Protein AF-A0A7S2LHU5-F1 (afdb_monomer_lite)

Sequence (197 aa):
AVLGNHDYGDDDPYAFCPFAQVAALSSIGGQNYGSAQFNMDKSPRRPANTRNFWLPDYNYHYEVPEASLEVIGIDTNFQALGGLGGDYGGHVQAFSRCGGAGEVEDFLSLVARAGMDLVLARARAGTASTVVIIQHYPGACPRAEFLGALPPARQGKVHVVCAYGHDHAQSCAGRDARGQCSDILSGGGGGCCAPSI

pLDDT: mean 86.96, std 13.11, range [32.28, 98.75]

Radius of gyration: 17.08 Å; chains: 1; bounding box: 52×30×47 Å

Foldseek 3Di:
DADDQQFALVPQLLQLAQVPVVQFQDADPNDGGRDLLADCVRNVPRDPVSNPDHYPDNWDKDDDVVQLEIETEAEPNLVCLCNGGNDNCRSVSSQVSRVHSVSSNVSSVVRRVVSLVVLLVCLDPPRRQEYEYEYEDPPPDCPVNSLVSHDPVCRPRHQYAYEYEPDLDWDLPDADPVRHRRYTYDHVPCSHDHPPD

Organism: NCBI:txid1333877

Secondary structure (DSSP, 8-state):
----TTTTTTT-GGGG-TTSGGG-SEEETTEEE--TTS-TTT-TT--GGGTTS---SSSEEEEEGGGTEEEEE---GGGGGGGTTSSSSHHHHHHHHTT-HHHHHHHHHHHHHHHHHHHHHHHHH---SEEEEE-SSTT---HHHHHHTS-GGGTTT-EEEEEE-SSS-EEEEEE-TTS-EEEEEE-TTS-SS----

Structure (mmCIF, N/CA/C/O backbone):
data_AF-A0A7S2LHU5-F1
#
_entry.id   AF-A0A7S2LHU5-F1
#
loop_
_atom_site.group_PDB
_atom_site.id
_atom_site.type_symbol
_atom_site.label_atom_id
_atom_site.label_alt_id
_atom_site.label_comp_id
_atom_site.label_asym_id
_atom_site.label_entity_id
_atom_site.label_seq_id
_atom_site.pdbx_PDB_ins_code
_atom_site.Cartn_x
_atom_site.Cartn_y
_atom_site.Cartn_z
_atom_site.occupancy
_atom_site.B_iso_or_equiv
_atom_site.auth_seq_id
_atom_site.auth_comp_id
_atom_site.auth_asym_id
_atom_site.auth_atom_id
_atom_site.pdbx_PDB_model_num
ATOM 1 N N . ALA A 1 1 ? 6.009 -5.799 5.468 1.00 62.81 1 ALA A N 1
ATOM 2 C CA . ALA A 1 1 ? 6.588 -4.651 4.742 1.00 62.81 1 ALA A CA 1
ATOM 3 C C . ALA A 1 1 ? 5.716 -4.430 3.526 1.00 62.81 1 ALA A C 1
ATOM 5 O O . ALA A 1 1 ? 5.104 -5.395 3.095 1.00 62.81 1 ALA A O 1
ATOM 6 N N . VAL A 1 2 ? 5.642 -3.220 2.987 1.00 76.19 2 VAL A N 1
ATOM 7 C CA . VAL A 1 2 ? 5.000 -3.001 1.682 1.00 76.19 2 VAL A CA 1
ATOM 8 C C . VAL A 1 2 ? 6.057 -2.796 0.615 1.00 76.19 2 VAL A C 1
ATOM 10 O O . VAL A 1 2 ? 7.211 -2.512 0.946 1.00 76.19 2 VAL A O 1
ATOM 13 N N . LEU A 1 3 ? 5.669 -2.971 -0.644 1.00 70.12 3 LEU A N 1
ATOM 14 C CA . LEU A 1 3 ? 6.560 -2.731 -1.765 1.00 70.12 3 LEU A CA 1
ATOM 15 C C . LEU A 1 3 ? 6.952 -1.245 -1.788 1.00 70.12 3 LEU A C 1
ATOM 17 O O . LEU A 1 3 ? 6.103 -0.379 -1.980 1.00 70.12 3 LEU A O 1
ATOM 21 N N . GLY A 1 4 ? 8.236 -0.962 -1.571 1.00 62.34 4 GLY A N 1
ATOM 22 C CA . GLY A 1 4 ? 8.842 0.335 -1.855 1.00 62.34 4 GLY A CA 1
ATOM 23 C C . GLY A 1 4 ? 9.461 0.294 -3.245 1.00 62.34 4 GLY A C 1
ATOM 24 O O . GLY A 1 4 ? 10.323 -0.540 -3.521 1.00 62.34 4 GLY A O 1
ATOM 25 N N . ASN A 1 5 ? 9.008 1.164 -4.138 1.00 60.47 5 ASN A N 1
ATOM 26 C CA . ASN A 1 5 ? 9.517 1.289 -5.507 1.00 60.47 5 ASN A CA 1
ATOM 27 C C . ASN A 1 5 ? 10.971 1.793 -5.613 1.00 60.47 5 ASN A C 1
ATOM 29 O O . ASN A 1 5 ? 11.543 1.727 -6.701 1.00 60.47 5 ASN A O 1
ATOM 33 N N . HIS A 1 6 ? 11.559 2.283 -4.520 1.00 55.03 6 HIS A N 1
ATOM 34 C CA . HIS A 1 6 ? 12.880 2.912 -4.476 1.00 55.03 6 HIS A CA 1
ATOM 35 C C . HIS A 1 6 ? 14.061 1.943 -4.322 1.00 55.03 6 HIS A C 1
ATOM 37 O O . HIS A 1 6 ? 15.170 2.421 -4.169 1.00 55.03 6 HIS A O 1
ATOM 43 N N . ASP A 1 7 ? 13.888 0.619 -4.344 1.00 58.34 7 ASP A N 1
ATOM 44 C CA . ASP A 1 7 ? 15.025 -0.269 -4.020 1.00 58.34 7 ASP A CA 1
ATOM 45 C C . ASP A 1 7 ? 15.374 -1.299 -5.104 1.00 58.34 7 ASP A C 1
ATOM 47 O O . ASP A 1 7 ? 16.409 -1.949 -4.992 1.00 58.34 7 ASP A O 1
ATOM 51 N N . TYR A 1 8 ? 14.548 -1.472 -6.150 1.00 60.03 8 TYR A N 1
ATOM 52 C CA . TYR A 1 8 ? 14.755 -2.568 -7.117 1.00 60.03 8 TYR A CA 1
ATOM 53 C C . TYR A 1 8 ? 14.499 -2.252 -8.587 1.00 60.03 8 TYR A C 1
ATOM 55 O O . TYR A 1 8 ? 14.762 -3.108 -9.405 1.00 60.03 8 TYR A O 1
ATOM 63 N N . GLY A 1 9 ? 13.984 -1.093 -8.982 1.00 56.88 9 GLY A N 1
ATOM 64 C CA . GLY A 1 9 ? 13.493 -0.905 -10.363 1.00 56.88 9 GLY A CA 1
ATOM 65 C C . GLY A 1 9 ? 14.558 -0.915 -11.469 1.00 56.88 9 GLY A C 1
ATOM 66 O O . GLY A 1 9 ? 14.199 -1.204 -12.605 1.00 56.88 9 GLY A O 1
ATOM 67 N N . ASP A 1 10 ? 15.838 -0.686 -11.169 1.00 65.50 10 ASP A N 1
ATOM 68 C CA . ASP A 1 10 ? 16.919 -0.945 -12.135 1.00 65.50 10 ASP A CA 1
ATOM 69 C C . ASP A 1 10 ? 17.185 -2.456 -12.328 1.00 65.50 10 ASP A C 1
ATOM 71 O O . ASP A 1 10 ? 17.413 -2.920 -13.448 1.00 65.50 10 ASP A O 1
ATOM 75 N N . ASP A 1 11 ? 17.061 -3.237 -11.252 1.00 74.12 11 ASP A N 1
ATOM 76 C CA . ASP A 1 11 ? 17.249 -4.697 -11.229 1.00 74.12 11 ASP A CA 1
ATOM 77 C C . ASP A 1 11 ? 15.949 -5.492 -11.503 1.00 74.12 11 ASP A C 1
ATOM 79 O O . ASP A 1 11 ? 15.980 -6.689 -11.796 1.00 74.12 11 ASP A O 1
ATOM 83 N N . ASP A 1 12 ? 14.799 -4.825 -11.415 1.00 80.31 12 AS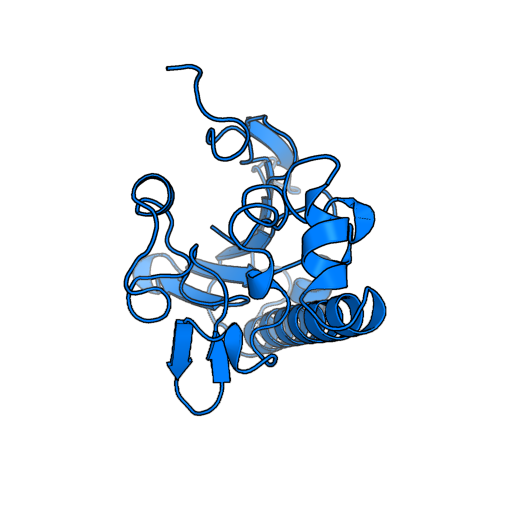P A N 1
ATOM 84 C CA . ASP A 1 12 ? 13.433 -5.350 -11.487 1.00 80.31 12 ASP A CA 1
ATOM 85 C C . ASP A 1 12 ? 12.471 -4.324 -12.137 1.00 80.31 12 ASP A C 1
ATOM 87 O O . ASP A 1 12 ? 11.451 -3.937 -11.555 1.00 80.31 12 ASP A O 1
ATOM 91 N N . PRO A 1 13 ? 12.761 -3.847 -13.365 1.00 79.12 13 PRO A N 1
ATOM 92 C CA . PRO A 1 13 ? 11.954 -2.818 -14.039 1.00 79.12 13 PRO A CA 1
ATOM 93 C C . PRO A 1 13 ? 10.518 -3.274 -14.325 1.00 79.12 13 PRO A C 1
ATOM 95 O O . PRO A 1 13 ? 9.623 -2.466 -14.555 1.00 79.12 13 PRO A O 1
ATOM 98 N N . TYR A 1 14 ? 10.304 -4.585 -14.300 1.00 84.56 14 TYR A N 1
ATOM 99 C CA . TYR A 1 14 ? 9.050 -5.267 -14.567 1.00 84.56 14 TYR A CA 1
ATOM 100 C C . TYR A 1 14 ? 8.107 -5.334 -13.359 1.00 84.56 14 TYR A C 1
ATOM 102 O O . TYR A 1 14 ? 6.921 -5.634 -13.533 1.00 84.56 14 TYR A O 1
ATOM 110 N N . ALA A 1 15 ? 8.579 -4.971 -12.159 1.00 84.56 15 ALA A N 1
ATOM 111 C CA . ALA A 1 15 ? 7.754 -4.856 -10.956 1.00 84.56 15 ALA A CA 1
ATOM 112 C C . ALA A 1 15 ? 6.509 -3.970 -11.157 1.00 84.56 15 ALA A C 1
ATOM 114 O O . ALA A 1 15 ? 5.475 -4.198 -10.519 1.00 84.56 15 ALA A O 1
ATOM 115 N N . PHE A 1 16 ? 6.605 -2.997 -12.069 1.00 84.31 16 PHE A N 1
ATOM 116 C CA . PHE A 1 16 ? 5.581 -1.994 -12.359 1.00 84.31 16 PHE A CA 1
ATOM 117 C C . PHE A 1 16 ? 4.738 -2.292 -13.605 1.00 84.31 16 PHE A C 1
ATOM 119 O O . PHE A 1 16 ? 3.886 -1.489 -13.974 1.00 84.31 16 PHE A O 1
ATOM 126 N N . CYS A 1 17 ? 4.967 -3.420 -14.277 1.00 85.94 17 CYS A N 1
ATOM 127 C CA . CYS A 1 17 ? 4.188 -3.801 -15.451 1.00 85.94 17 CYS A CA 1
ATOM 128 C C . CYS A 1 17 ? 4.057 -5.319 -15.615 1.00 85.94 17 CYS A C 1
ATOM 130 O O . CYS A 1 17 ? 4.415 -5.875 -16.656 1.00 85.94 17 CYS A O 1
ATOM 132 N N . PRO A 1 18 ? 3.467 -6.021 -14.631 1.00 87.00 18 PRO A N 1
ATOM 133 C CA . PRO A 1 18 ? 3.255 -7.467 -14.724 1.00 87.00 18 PRO A CA 1
ATOM 134 C C . PRO A 1 18 ? 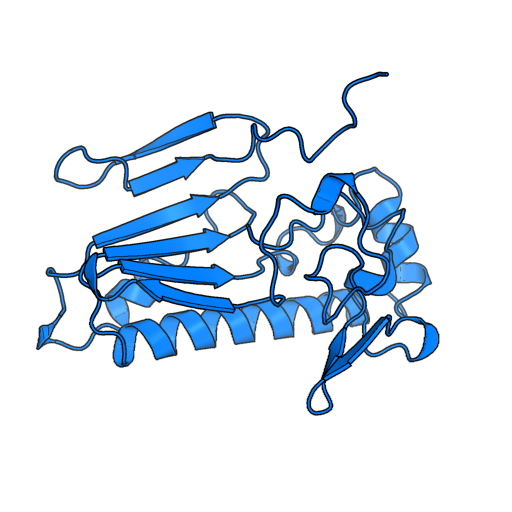2.377 -7.893 -15.919 1.00 87.00 18 PRO A C 1
ATOM 136 O O . PRO A 1 18 ? 2.329 -9.069 -16.282 1.00 87.00 18 PRO A O 1
ATOM 139 N N . PHE A 1 19 ? 1.657 -6.951 -16.534 1.00 82.94 19 PHE A N 1
ATOM 140 C CA . PHE A 1 19 ? 0.856 -7.171 -17.737 1.00 82.94 19 PHE A CA 1
ATOM 141 C C . PHE A 1 19 ? 1.700 -7.344 -19.010 1.00 82.94 19 PHE A C 1
ATOM 143 O O . PHE A 1 19 ? 1.245 -8.002 -19.947 1.00 82.94 19 PHE A O 1
ATOM 150 N N . ALA A 1 20 ? 2.923 -6.806 -19.063 1.00 79.88 20 ALA A N 1
ATOM 151 C CA . ALA A 1 20 ? 3.828 -7.060 -20.174 1.00 79.88 20 ALA A CA 1
ATOM 152 C C . ALA A 1 20 ? 4.243 -8.538 -20.102 1.00 79.88 20 ALA A C 1
ATOM 154 O O . ALA A 1 20 ? 4.979 -8.925 -19.215 1.00 79.88 20 ALA A O 1
ATOM 155 N N . GLN A 1 21 ? 3.752 -9.418 -20.978 1.00 60.03 21 GLN A N 1
ATOM 156 C CA . GLN A 1 21 ? 3.886 -10.882 -20.800 1.00 60.03 21 GLN A CA 1
ATOM 157 C C . GLN A 1 21 ? 5.324 -11.400 -20.592 1.00 60.03 21 GLN A C 1
ATOM 159 O O . GLN A 1 21 ? 5.513 -12.432 -19.955 1.00 60.03 21 GLN A O 1
ATOM 164 N N . VAL A 1 22 ? 6.338 -10.685 -21.086 1.00 67.38 22 VAL A N 1
ATOM 165 C CA . VAL A 1 22 ? 7.767 -10.990 -20.862 1.00 67.38 22 VAL A CA 1
ATOM 166 C C . VAL A 1 22 ? 8.241 -10.743 -19.418 1.00 67.38 22 VAL A C 1
ATOM 168 O O . VAL A 1 22 ? 9.344 -11.144 -19.060 1.00 67.38 22 VAL A O 1
ATOM 171 N N . ALA A 1 23 ? 7.412 -10.083 -18.613 1.00 66.81 23 ALA A N 1
ATOM 172 C CA . ALA A 1 23 ? 7.680 -9.543 -17.284 1.00 66.81 23 ALA A CA 1
ATOM 173 C C . ALA A 1 23 ? 7.098 -10.399 -16.147 1.00 66.81 23 ALA A C 1
ATOM 175 O O . ALA A 1 23 ? 7.479 -10.230 -14.992 1.00 66.81 23 ALA A O 1
ATOM 176 N N . ALA A 1 24 ? 6.149 -11.294 -16.446 1.00 78.75 24 ALA A N 1
ATOM 177 C CA . ALA A 1 24 ? 5.448 -12.056 -15.419 1.00 78.75 24 ALA A CA 1
ATOM 178 C C . ALA A 1 24 ? 6.344 -13.171 -14.852 1.00 78.75 24 ALA A C 1
ATOM 180 O O . ALA A 1 24 ? 6.661 -14.147 -15.532 1.00 78.75 24 ALA A O 1
ATOM 181 N N . LEU A 1 25 ? 6.717 -13.046 -13.578 1.00 86.06 25 LEU A N 1
ATOM 182 C CA . LEU A 1 25 ? 7.412 -14.082 -12.811 1.00 86.06 25 LEU A CA 1
ATOM 183 C C . LEU A 1 25 ? 6.468 -15.219 -12.407 1.00 86.06 25 LEU A C 1
ATOM 185 O O . LEU A 1 25 ? 6.893 -16.363 -12.244 1.00 86.06 25 LEU A O 1
ATOM 189 N N . SER A 1 26 ? 5.185 -14.901 -12.240 1.00 89.62 26 SER A N 1
ATOM 190 C CA . SER A 1 26 ? 4.122 -15.857 -11.944 1.00 89.62 26 SER A CA 1
ATOM 191 C C . SER A 1 26 ? 2.754 -15.306 -12.348 1.00 89.62 26 SER A C 1
ATOM 193 O O . SER A 1 26 ? 2.585 -14.107 -12.586 1.00 89.62 26 SER A O 1
ATOM 195 N N . SER A 1 27 ? 1.765 -16.200 -12.408 1.00 90.44 27 SER A N 1
ATOM 196 C CA . SER A 1 27 ? 0.356 -15.849 -12.555 1.00 90.44 27 SER A CA 1
ATOM 197 C C . SER A 1 27 ? -0.467 -16.674 -11.570 1.00 90.44 27 SER A C 1
ATOM 199 O O . SER A 1 27 ? -0.388 -17.904 -11.575 1.00 90.44 27 SER A O 1
ATOM 201 N N . ILE A 1 28 ? -1.226 -16.012 -10.697 1.00 88.62 28 ILE A N 1
ATOM 202 C CA . ILE A 1 28 ? -2.054 -16.654 -9.668 1.00 88.62 28 ILE A CA 1
ATOM 203 C C . ILE A 1 28 ? -3.471 -16.114 -9.810 1.00 88.62 28 ILE A C 1
ATOM 205 O O . ILE A 1 28 ? -3.685 -14.907 -9.797 1.00 88.62 28 ILE A O 1
ATOM 209 N N . GLY A 1 29 ? -4.451 -17.004 -9.985 1.00 86.94 29 GLY A N 1
ATOM 210 C CA . GLY A 1 29 ? -5.855 -16.596 -10.125 1.00 86.94 29 GLY A CA 1
ATOM 211 C C . GLY A 1 29 ? -6.129 -15.671 -11.321 1.00 86.94 29 GLY A C 1
ATOM 212 O O . GLY A 1 29 ? -7.092 -14.916 -11.287 1.00 86.94 29 GLY A O 1
ATOM 213 N N . GLY A 1 30 ? -5.284 -15.704 -12.359 1.00 86.50 30 GLY A N 1
ATOM 214 C CA . GLY A 1 30 ? -5.382 -14.824 -13.531 1.00 86.50 30 GLY A CA 1
ATOM 215 C C . GLY A 1 30 ? -4.706 -13.457 -13.371 1.00 86.50 30 GLY A C 1
ATOM 216 O O . GLY A 1 30 ? -4.666 -12.698 -14.336 1.00 86.50 30 GLY A O 1
ATOM 217 N N . GLN A 1 31 ? -4.146 -13.147 -12.198 1.00 87.56 31 GLN A N 1
ATOM 218 C CA . GLN A 1 31 ? -3.323 -11.960 -11.976 1.00 87.56 31 GLN A CA 1
ATOM 219 C C . GLN A 1 31 ? -1.850 -12.296 -12.198 1.00 87.56 31 GLN A C 1
ATOM 221 O O . GLN A 1 31 ? -1.322 -13.233 -11.598 1.00 87.56 31 GLN A O 1
ATOM 226 N N . ASN A 1 32 ? -1.177 -11.507 -13.032 1.00 90.75 32 ASN A N 1
ATOM 227 C CA . ASN A 1 32 ? 0.265 -11.609 -13.217 1.00 90.75 32 ASN A CA 1
ATOM 228 C C . ASN A 1 32 ? 1.011 -10.832 -12.130 1.00 90.75 32 ASN A C 1
ATOM 230 O O . ASN A 1 32 ? 0.564 -9.771 -11.691 1.00 90.75 32 ASN A O 1
ATOM 234 N N . TYR A 1 33 ? 2.189 -11.330 -11.763 1.00 89.12 33 TYR A N 1
ATOM 235 C CA . TYR A 1 33 ? 3.104 -10.675 -10.834 1.00 89.12 33 TYR A CA 1
ATOM 236 C C . TYR A 1 33 ? 4.481 -10.548 -11.467 1.00 89.12 33 TYR A C 1
ATOM 238 O O . TYR A 1 33 ? 4.999 -11.513 -12.025 1.00 89.12 33 TYR A O 1
ATOM 246 N N . GLY A 1 34 ? 5.060 -9.353 -11.373 1.00 87.75 34 GLY A N 1
ATOM 247 C CA . GLY A 1 34 ? 6.325 -9.013 -12.024 1.00 87.75 34 GLY A CA 1
ATOM 248 C C . GLY A 1 34 ? 7.460 -8.710 -11.057 1.00 87.75 34 GLY A C 1
ATOM 249 O O . GLY A 1 34 ? 8.596 -8.675 -11.498 1.00 87.75 34 GLY A O 1
ATOM 250 N N . SER A 1 35 ? 7.183 -8.518 -9.759 1.00 87.62 35 SER A N 1
ATOM 251 C CA . SER A 1 35 ? 8.231 -8.123 -8.814 1.00 87.62 35 SER A CA 1
ATOM 252 C C . SER A 1 35 ? 8.949 -9.305 -8.174 1.00 87.62 35 SER A C 1
ATOM 254 O O . SER A 1 35 ? 8.336 -10.190 -7.565 1.00 87.62 35 SER A O 1
ATOM 256 N N . ALA A 1 36 ? 10.276 -9.249 -8.214 1.00 85.31 36 ALA A N 1
ATOM 257 C CA . ALA A 1 36 ? 11.177 -10.182 -7.567 1.00 85.31 36 ALA A CA 1
ATOM 258 C C . ALA A 1 36 ? 11.109 -10.121 -6.028 1.00 85.31 36 ALA A C 1
ATOM 260 O O . ALA A 1 36 ? 11.488 -11.092 -5.369 1.00 85.31 36 ALA A O 1
ATOM 261 N N . GLN A 1 37 ? 10.609 -9.021 -5.451 1.00 83.44 37 GLN A N 1
ATOM 262 C CA . GLN A 1 37 ? 10.539 -8.811 -4.001 1.00 83.44 37 GLN A CA 1
ATOM 263 C C . GLN A 1 37 ? 9.392 -9.561 -3.316 1.00 83.44 37 GLN A C 1
ATOM 265 O O . GLN A 1 37 ? 9.415 -9.695 -2.087 1.00 83.44 37 GLN A O 1
ATOM 270 N N . PHE A 1 38 ? 8.396 -10.037 -4.070 1.00 88.44 38 PHE A N 1
ATOM 271 C CA . PHE A 1 38 ? 7.272 -10.776 -3.501 1.00 88.44 38 PHE A CA 1
ATOM 272 C C . PHE A 1 38 ? 7.701 -12.095 -2.859 1.00 88.44 38 PHE A C 1
ATOM 274 O O . PHE A 1 38 ? 8.791 -12.617 -3.093 1.00 88.44 38 PHE A O 1
ATOM 281 N N . ASN A 1 39 ? 6.815 -12.648 -2.034 1.00 90.69 39 ASN A N 1
ATOM 282 C CA . ASN A 1 39 ? 6.973 -13.974 -1.455 1.00 90.69 39 ASN A CA 1
ATOM 283 C C . ASN A 1 39 ? 7.198 -15.055 -2.535 1.00 90.69 39 ASN A C 1
ATOM 285 O O . ASN A 1 39 ? 6.875 -14.885 -3.712 1.00 90.69 39 ASN A O 1
ATOM 289 N N . MET A 1 40 ? 7.769 -16.190 -2.116 1.00 90.44 40 MET A N 1
ATOM 290 C CA . MET A 1 40 ? 8.247 -17.249 -3.018 1.00 90.44 40 MET A CA 1
ATOM 291 C C . MET A 1 40 ? 7.176 -17.853 -3.934 1.00 90.44 40 MET A C 1
ATOM 293 O O . MET A 1 40 ? 7.518 -18.364 -4.996 1.00 90.44 40 MET A O 1
ATOM 297 N N . ASP A 1 41 ? 5.902 -17.805 -3.544 1.00 89.94 41 ASP A N 1
ATOM 298 C CA . ASP A 1 41 ? 4.783 -18.243 -4.382 1.00 89.94 41 ASP A CA 1
ATOM 299 C C . ASP A 1 41 ? 4.648 -17.399 -5.659 1.00 89.94 41 ASP A C 1
ATOM 301 O O . ASP A 1 41 ? 4.231 -17.921 -6.691 1.00 89.94 41 ASP A O 1
ATOM 305 N N . LYS A 1 42 ? 5.049 -16.122 -5.604 1.00 90.75 42 LYS A N 1
ATOM 306 C CA . LYS A 1 42 ? 4.984 -15.170 -6.724 1.00 90.75 42 LYS A CA 1
ATOM 307 C C . LYS A 1 42 ? 6.338 -14.868 -7.358 1.00 90.75 42 LYS A C 1
ATOM 309 O O . LYS A 1 42 ? 6.401 -14.567 -8.549 1.00 90.75 42 LYS A O 1
ATOM 314 N N . SER A 1 43 ? 7.407 -14.974 -6.570 1.00 88.50 43 SER A N 1
ATOM 315 C CA . SER A 1 43 ? 8.797 -14.799 -6.991 1.00 88.50 43 SER A CA 1
ATOM 316 C C . SER A 1 43 ? 9.624 -16.032 -6.600 1.00 88.50 43 SER A C 1
ATOM 318 O O . SER A 1 43 ? 10.301 -16.045 -5.568 1.00 88.50 43 SER A O 1
ATOM 320 N N . PRO A 1 44 ? 9.612 -17.106 -7.410 1.00 85.56 44 PRO A N 1
ATOM 321 C CA . PRO A 1 44 ? 10.342 -18.336 -7.085 1.00 85.56 44 PRO A CA 1
ATOM 322 C C . PRO A 1 44 ? 11.862 -18.146 -6.967 1.00 85.56 44 PRO A C 1
ATOM 324 O O . PRO A 1 44 ? 12.545 -18.957 -6.346 1.00 85.56 44 PRO A O 1
ATOM 327 N N . ARG A 1 45 ? 12.399 -17.075 -7.569 1.00 85.12 45 ARG A N 1
ATOM 328 C CA . ARG A 1 45 ? 13.821 -16.691 -7.531 1.00 85.12 45 ARG A CA 1
ATOM 329 C C . ARG A 1 45 ? 14.063 -15.439 -6.682 1.00 85.12 45 ARG A C 1
ATOM 331 O O . ARG A 1 45 ? 14.977 -14.672 -6.971 1.00 85.12 45 ARG A O 1
ATOM 338 N N . ARG A 1 46 ? 13.237 -15.234 -5.652 1.00 84.19 46 ARG A N 1
ATOM 339 C CA . ARG A 1 46 ? 13.322 -14.104 -4.724 1.00 84.19 46 ARG A CA 1
ATOM 340 C C . ARG A 1 46 ? 14.767 -13.857 -4.237 1.00 84.19 46 ARG A C 1
ATOM 342 O O . ARG A 1 46 ? 15.373 -14.785 -3.690 1.00 84.19 46 ARG A O 1
ATOM 349 N N . PRO A 1 47 ? 15.316 -12.632 -4.374 1.00 80.44 47 PRO A N 1
ATOM 350 C CA . PRO A 1 47 ? 16.664 -12.299 -3.915 1.00 80.44 47 PRO A CA 1
ATOM 351 C C . PRO A 1 47 ? 16.870 -12.553 -2.417 1.00 80.44 47 PRO A C 1
ATOM 353 O O . PRO A 1 47 ? 15.990 -12.277 -1.597 1.00 80.44 47 PRO A O 1
ATOM 356 N N . ALA A 1 48 ? 18.053 -13.042 -2.032 1.00 81.88 48 ALA A N 1
ATOM 357 C CA . ALA A 1 48 ? 18.339 -13.459 -0.656 1.00 81.88 48 ALA A CA 1
ATOM 358 C C . ALA A 1 48 ? 18.213 -12.324 0.377 1.00 81.88 48 ALA A C 1
ATOM 360 O O . ALA A 1 48 ? 17.804 -12.574 1.509 1.00 81.88 48 ALA A O 1
ATOM 361 N N . ASN A 1 49 ? 18.523 -11.084 -0.002 1.00 75.44 49 ASN A N 1
ATOM 362 C CA . ASN A 1 49 ? 18.363 -9.900 0.845 1.00 75.44 49 ASN A CA 1
ATOM 363 C C . ASN A 1 49 ? 16.887 -9.534 1.094 1.00 75.44 49 ASN A C 1
ATOM 365 O O . ASN A 1 49 ? 16.587 -8.902 2.102 1.00 75.44 49 ASN A O 1
ATOM 369 N N . THR A 1 50 ? 15.951 -9.999 0.257 1.00 76.38 50 THR A N 1
ATOM 370 C CA . THR A 1 50 ? 14.511 -9.754 0.463 1.00 76.38 50 THR A CA 1
ATOM 371 C C . THR A 1 50 ? 13.823 -10.830 1.310 1.00 76.38 50 THR A C 1
ATOM 373 O O . THR A 1 50 ? 12.691 -10.641 1.751 1.00 76.38 50 THR A O 1
ATOM 376 N N . ARG A 1 51 ? 14.496 -11.952 1.610 1.00 76.75 51 ARG A N 1
ATOM 377 C CA . ARG A 1 51 ? 13.891 -13.129 2.274 1.00 76.75 51 ARG A CA 1
ATOM 378 C C . ARG A 1 51 ? 13.285 -12.854 3.655 1.00 76.75 51 ARG A C 1
ATOM 380 O O . ARG A 1 51 ? 12.419 -13.601 4.093 1.00 76.75 51 ARG A O 1
ATOM 387 N N . ASN A 1 52 ? 13.758 -11.812 4.339 1.00 80.31 52 ASN A N 1
ATOM 388 C CA . ASN A 1 52 ? 13.305 -11.445 5.683 1.00 80.31 52 ASN A CA 1
ATOM 389 C C . ASN A 1 52 ? 12.028 -10.592 5.668 1.00 80.31 52 ASN A C 1
ATOM 391 O O . ASN A 1 52 ? 11.434 -10.359 6.719 1.00 80.31 52 ASN A O 1
ATOM 395 N N . PHE A 1 53 ? 11.600 -10.113 4.499 1.00 82.25 53 PHE A N 1
ATOM 396 C CA . PHE A 1 53 ? 10.387 -9.320 4.374 1.00 82.25 53 PHE A CA 1
ATOM 397 C C . PHE A 1 53 ? 9.213 -10.217 4.005 1.00 82.25 53 PHE A C 1
ATOM 399 O O . PHE A 1 53 ? 9.284 -11.023 3.079 1.00 82.25 53 PHE A O 1
ATOM 406 N N . TRP A 1 54 ? 8.092 -10.047 4.691 1.00 87.31 54 TRP A N 1
ATOM 407 C CA . TRP A 1 54 ? 6.835 -10.648 4.270 1.00 87.31 54 TRP A CA 1
ATOM 408 C C . TRP A 1 54 ? 6.104 -9.675 3.337 1.00 87.31 54 TRP A C 1
ATOM 410 O O . TRP A 1 54 ? 5.695 -8.599 3.784 1.00 87.31 54 TRP A O 1
ATOM 420 N N . LEU A 1 55 ? 6.027 -10.042 2.051 1.00 88.62 55 LEU A N 1
ATOM 421 C CA . LEU A 1 55 ? 5.475 -9.263 0.933 1.00 88.62 55 LEU A CA 1
ATOM 422 C C . LEU A 1 55 ? 4.582 -10.181 0.075 1.00 88.62 55 LEU A C 1
ATOM 424 O O . LEU A 1 55 ? 5.017 -10.682 -0.964 1.00 88.62 55 LEU A O 1
ATOM 428 N N . PRO A 1 56 ? 3.364 -10.503 0.541 1.00 91.94 56 PRO A N 1
ATOM 429 C CA . PRO A 1 56 ? 2.508 -11.483 -0.124 1.00 91.94 56 PRO A CA 1
ATOM 430 C C . PRO A 1 56 ? 1.817 -10.952 -1.385 1.00 91.94 56 PRO A C 1
ATOM 432 O O . PRO A 1 56 ? 1.422 -11.769 -2.211 1.00 91.94 56 PRO A O 1
ATOM 435 N N . ASP A 1 57 ? 1.649 -9.637 -1.528 1.00 92.56 57 ASP A N 1
ATOM 436 C CA . ASP A 1 57 ? 1.005 -8.976 -2.671 1.00 92.56 57 ASP A CA 1
ATOM 437 C C . ASP A 1 57 ? 1.345 -7.467 -2.662 1.00 92.56 57 ASP A C 1
ATOM 439 O O . ASP A 1 57 ? 1.990 -6.998 -1.719 1.00 92.56 57 ASP A O 1
ATOM 443 N N . TYR A 1 58 ? 0.911 -6.709 -3.676 1.00 90.94 58 TYR A N 1
ATOM 444 C CA . TYR A 1 58 ? 1.020 -5.244 -3.727 1.00 90.94 58 TYR A CA 1
ATOM 445 C C . TYR A 1 58 ? 0.256 -4.594 -2.566 1.00 90.94 58 TYR A C 1
ATOM 447 O O . TYR A 1 58 ? 0.800 -3.782 -1.822 1.00 90.94 58 TYR A O 1
ATOM 455 N N . ASN A 1 59 ? -0.995 -5.018 -2.370 1.00 94.56 59 ASN A N 1
ATOM 456 C CA . ASN A 1 59 ? -1.821 -4.652 -1.225 1.00 94.56 59 ASN A CA 1
ATOM 457 C C . ASN A 1 59 ? -2.253 -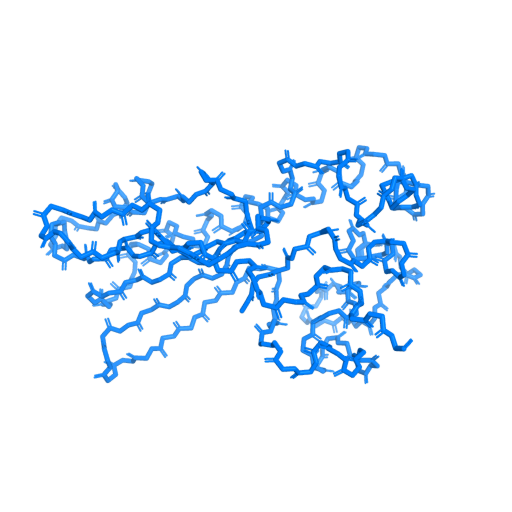5.927 -0.514 1.00 94.56 59 ASN A C 1
ATOM 459 O O . ASN A 1 59 ? -2.695 -6.876 -1.158 1.00 94.56 59 ASN A O 1
ATOM 463 N N . TYR A 1 60 ? -2.160 -5.966 0.808 1.00 95.69 60 TYR A N 1
ATOM 464 C CA . TYR A 1 60 ? -2.464 -7.178 1.555 1.00 95.69 60 TYR A CA 1
ATOM 465 C C . TYR A 1 60 ? -3.063 -6.874 2.920 1.00 95.69 60 TYR A C 1
ATOM 467 O O . TYR A 1 60 ? -2.943 -5.779 3.465 1.00 95.69 60 TYR A O 1
ATOM 475 N N . HIS A 1 61 ? -3.706 -7.885 3.485 1.00 97.06 61 HIS A N 1
ATOM 476 C CA . HIS A 1 61 ? -4.361 -7.815 4.777 1.00 97.06 61 HIS A CA 1
ATOM 477 C C . HIS A 1 61 ? -4.065 -9.085 5.578 1.00 97.06 61 HIS A C 1
ATOM 479 O O . HIS A 1 61 ? -4.001 -10.180 5.015 1.00 97.06 61 HIS A O 1
ATOM 485 N N . TYR A 1 62 ? -3.895 -8.932 6.888 1.00 95.56 62 TYR A N 1
ATOM 486 C CA . TYR A 1 62 ? -3.690 -10.027 7.827 1.00 95.56 62 TYR A CA 1
ATOM 487 C C . TYR A 1 62 ? -4.274 -9.687 9.199 1.00 95.56 62 TYR A C 1
ATOM 489 O O . TYR A 1 62 ? -4.143 -8.556 9.663 1.00 95.56 62 TYR A O 1
ATOM 497 N N . GLU A 1 63 ? -4.863 -10.672 9.873 1.00 97.06 63 GLU A N 1
ATOM 498 C CA . GLU A 1 63 ? -5.420 -10.521 11.220 1.00 97.06 63 GLU A CA 1
ATOM 499 C C . GLU A 1 63 ? -4.630 -11.343 12.236 1.00 97.06 63 GLU A C 1
ATOM 501 O O . GLU A 1 63 ? -4.176 -12.450 11.952 1.00 97.06 63 GLU A O 1
ATOM 506 N N . VAL A 1 64 ? -4.542 -10.817 13.456 1.00 97.25 64 VAL A N 1
ATOM 507 C CA . VAL A 1 64 ? -4.142 -11.540 14.666 1.00 97.25 64 VAL A CA 1
ATOM 508 C C . VAL A 1 64 ? -5.287 -11.395 15.673 1.00 97.25 64 VAL A C 1
ATOM 510 O O . VAL A 1 64 ? -5.271 -10.467 16.496 1.00 97.25 64 VAL A O 1
ATOM 513 N N . PRO A 1 65 ? -6.323 -12.252 15.590 1.00 96.19 65 PRO A N 1
ATOM 514 C CA . PRO A 1 65 ? -7.529 -12.125 16.405 1.00 96.19 65 PRO A CA 1
ATOM 515 C C . PRO A 1 65 ? -7.249 -12.123 17.910 1.00 96.19 65 PRO A C 1
ATOM 517 O O . PRO A 1 65 ? -7.856 -11.350 18.649 1.00 96.19 65 PRO A O 1
ATOM 520 N N . GLU A 1 66 ? -6.281 -12.920 18.363 1.00 97.25 66 GLU A N 1
ATOM 521 C CA . GLU A 1 66 ? -5.886 -13.045 19.770 1.00 97.25 66 GLU A CA 1
ATOM 522 C C . GLU A 1 66 ? -5.316 -11.741 20.342 1.00 97.25 66 GLU A C 1
ATOM 524 O O . GLU A 1 66 ? -5.396 -11.500 21.545 1.00 97.25 66 GLU A O 1
ATOM 529 N N . ALA A 1 67 ? -4.764 -10.883 19.480 1.00 97.25 67 ALA A N 1
ATOM 530 C CA . ALA A 1 67 ? -4.269 -9.557 19.835 1.00 97.25 67 ALA A CA 1
ATOM 531 C C . ALA A 1 67 ? -5.260 -8.438 19.472 1.00 97.25 67 ALA A C 1
ATOM 533 O O . ALA A 1 67 ? -4.949 -7.263 19.675 1.00 97.25 67 ALA A O 1
ATOM 534 N N . SER A 1 68 ? -6.437 -8.779 18.926 1.00 97.81 68 SER A N 1
ATOM 535 C CA . SER A 1 68 ? -7.397 -7.817 18.373 1.00 97.81 68 SER A CA 1
ATOM 536 C C . SER A 1 68 ? -6.715 -6.829 17.412 1.00 97.81 68 SER A C 1
ATOM 538 O O . SER A 1 68 ? -6.947 -5.615 17.452 1.00 97.81 68 SER A O 1
ATOM 540 N N . LEU A 1 69 ? -5.816 -7.373 16.586 1.00 98.25 69 LEU A N 1
ATOM 541 C CA . LEU A 1 69 ? -4.928 -6.636 15.701 1.00 98.25 69 LEU A CA 1
ATOM 542 C C . LEU A 1 69 ? -5.212 -7.004 14.248 1.00 98.25 69 LEU A C 1
ATOM 544 O O . LEU A 1 69 ? -5.334 -8.174 13.899 1.00 98.25 69 LEU A O 1
ATOM 548 N N . GLU A 1 70 ? -5.238 -5.991 13.399 1.00 98.12 70 GLU A N 1
ATOM 549 C CA . GLU A 1 70 ? -5.264 -6.135 11.952 1.00 98.12 70 GLU A CA 1
ATOM 550 C C . GLU A 1 70 ? -4.093 -5.364 11.340 1.00 98.12 70 GLU A C 1
ATOM 552 O O . GLU A 1 70 ? -3.743 -4.280 11.806 1.00 98.12 70 GLU A O 1
ATOM 557 N N . VAL A 1 71 ? -3.483 -5.917 10.297 1.00 97.75 71 VAL A N 1
ATOM 558 C CA . VAL A 1 71 ? -2.434 -5.274 9.508 1.00 97.75 71 VAL A CA 1
ATOM 559 C C . VAL A 1 71 ? -2.924 -5.134 8.075 1.00 97.75 71 VAL A C 1
ATOM 561 O O . VAL A 1 71 ? -3.302 -6.123 7.450 1.00 97.75 71 VAL A O 1
ATOM 564 N N . ILE A 1 72 ? -2.875 -3.915 7.548 1.00 98.25 72 ILE A N 1
ATOM 565 C CA . ILE A 1 72 ? -3.215 -3.591 6.163 1.00 98.25 72 ILE A CA 1
ATOM 566 C C . ILE A 1 72 ? -1.966 -2.993 5.520 1.00 98.25 72 ILE A C 1
ATOM 568 O O . ILE A 1 72 ? -1.504 -1.931 5.928 1.00 98.25 72 ILE A O 1
ATOM 572 N N . GLY A 1 73 ? -1.389 -3.688 4.548 1.00 96.38 73 GLY A N 1
ATOM 573 C CA . GLY A 1 73 ? -0.315 -3.164 3.713 1.00 96.38 73 GLY A CA 1
ATOM 574 C C . GLY A 1 73 ? -0.894 -2.581 2.434 1.00 96.38 73 GLY A C 1
ATOM 575 O O . GLY A 1 73 ? -1.641 -3.278 1.748 1.00 96.38 73 GLY A O 1
ATOM 576 N N . ILE A 1 74 ? -0.548 -1.337 2.114 1.00 95.81 74 ILE A N 1
ATOM 577 C CA . ILE A 1 74 ? -0.909 -0.707 0.843 1.00 95.81 74 ILE A CA 1
ATOM 578 C C . ILE A 1 74 ? 0.324 -0.184 0.112 1.00 95.81 74 ILE A C 1
ATOM 580 O O . ILE A 1 74 ? 1.252 0.356 0.720 1.00 95.81 74 ILE A O 1
ATOM 584 N N . ASP A 1 75 ? 0.308 -0.331 -1.202 1.00 91.88 75 ASP A N 1
ATOM 585 C CA . ASP A 1 75 ? 1.300 0.241 -2.096 1.00 91.88 75 ASP A CA 1
ATOM 586 C C . ASP A 1 75 ? 0.882 1.669 -2.478 1.00 91.88 75 ASP A C 1
ATOM 588 O O . ASP A 1 75 ? -0.251 1.934 -2.890 1.00 91.88 75 ASP A O 1
ATOM 592 N N . THR A 1 76 ? 1.810 2.607 -2.291 1.00 89.31 76 THR A N 1
ATOM 593 C CA . THR A 1 76 ? 1.625 4.040 -2.550 1.00 89.31 76 THR A CA 1
ATOM 594 C C . THR A 1 76 ? 2.613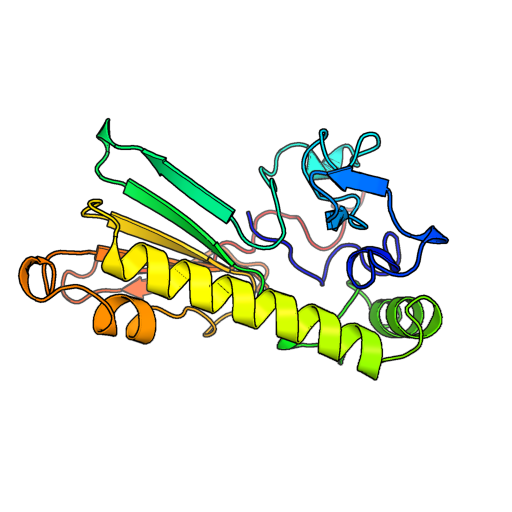 4.571 -3.593 1.00 89.31 76 THR A C 1
ATOM 596 O O . THR A 1 76 ? 2.815 5.777 -3.705 1.00 89.31 76 THR A O 1
ATOM 599 N N . ASN A 1 77 ? 3.195 3.686 -4.410 1.00 86.25 77 ASN A N 1
ATOM 600 C CA . ASN A 1 77 ? 4.267 3.988 -5.366 1.00 86.25 77 ASN A CA 1
ATOM 601 C C . ASN A 1 77 ? 3.872 4.964 -6.482 1.00 86.25 77 ASN A C 1
ATOM 603 O O . ASN A 1 77 ? 4.745 5.597 -7.076 1.00 86.25 77 ASN A O 1
ATOM 607 N N . PHE A 1 78 ? 2.572 5.168 -6.713 1.00 86.81 78 PHE A N 1
ATOM 608 C CA . PHE A 1 78 ? 2.072 6.193 -7.635 1.00 86.81 78 PHE A CA 1
ATOM 609 C C . PHE A 1 78 ? 2.493 7.625 -7.244 1.00 86.81 78 PHE A C 1
ATOM 611 O O . PHE A 1 78 ? 2.506 8.510 -8.093 1.00 86.81 78 PHE A O 1
ATOM 618 N N . GLN A 1 79 ? 2.850 7.871 -5.976 1.00 85.75 79 GLN A N 1
ATOM 619 C CA . GLN A 1 79 ? 3.154 9.215 -5.469 1.00 85.75 79 GLN A CA 1
ATOM 620 C C . GLN A 1 79 ? 4.511 9.768 -5.917 1.00 85.75 79 GLN A C 1
ATOM 622 O O . GLN A 1 79 ? 4.713 10.980 -5.862 1.00 85.75 79 GLN A O 1
ATOM 627 N N . ALA A 1 80 ? 5.439 8.918 -6.368 1.00 86.12 80 ALA A N 1
ATOM 628 C CA . ALA A 1 80 ? 6.766 9.356 -6.796 1.00 86.12 80 ALA A CA 1
ATOM 629 C C . ALA A 1 80 ? 7.252 8.602 -8.044 1.00 86.12 80 ALA A C 1
ATOM 631 O O . ALA A 1 80 ? 8.282 7.930 -8.026 1.00 86.12 80 ALA A O 1
ATOM 632 N N . LEU A 1 81 ? 6.538 8.762 -9.163 1.00 86.62 81 LEU A N 1
ATOM 633 C CA . LEU A 1 81 ? 6.894 8.144 -10.452 1.00 86.62 81 LEU A CA 1
ATOM 634 C C . LEU A 1 81 ? 8.326 8.469 -10.915 1.00 86.62 81 LEU A C 1
ATOM 636 O O . LEU A 1 81 ? 9.009 7.620 -11.479 1.00 86.62 81 LEU A O 1
ATOM 640 N N . GLY A 1 82 ? 8.805 9.690 -10.658 1.00 83.56 82 GLY A N 1
ATOM 641 C CA . GLY A 1 82 ? 10.179 10.089 -10.991 1.00 83.56 82 GLY A CA 1
ATOM 642 C C . GLY A 1 82 ? 11.249 9.488 -10.074 1.00 83.56 82 GLY A C 1
ATOM 643 O O . GLY A 1 82 ? 12.431 9.572 -10.384 1.00 83.56 82 GLY A O 1
ATOM 644 N N . GLY A 1 83 ? 10.845 8.900 -8.946 1.00 79.31 83 GLY A N 1
ATOM 645 C CA . GLY A 1 83 ? 11.726 8.231 -7.992 1.00 79.31 83 GLY A CA 1
ATOM 646 C C . GLY A 1 83 ? 11.721 6.708 -8.111 1.00 79.31 83 GLY A C 1
ATOM 647 O O . GLY A 1 83 ? 12.360 6.043 -7.297 1.00 79.31 83 GLY A O 1
ATOM 648 N N . LEU A 1 84 ? 11.004 6.145 -9.093 1.00 82.94 84 LEU A N 1
ATOM 649 C CA . LEU A 1 84 ? 10.977 4.701 -9.298 1.00 82.94 84 LEU A CA 1
ATOM 650 C C . LEU A 1 84 ? 12.389 4.170 -9.541 1.00 82.94 84 LEU A C 1
ATOM 652 O O . LEU A 1 84 ? 13.185 4.748 -10.273 1.00 82.94 84 LEU A O 1
ATOM 656 N N . GLY A 1 85 ? 12.658 3.018 -8.950 1.00 71.56 85 GLY A N 1
ATOM 657 C CA . GLY A 1 85 ? 13.778 2.158 -9.267 1.00 71.56 85 GLY A CA 1
ATOM 658 C C . GLY A 1 85 ? 15.097 2.401 -8.550 1.00 71.56 85 GLY A C 1
ATOM 659 O O . GLY A 1 85 ? 16.039 1.659 -8.793 1.00 71.56 85 GLY A O 1
ATOM 660 N N . GLY A 1 86 ? 15.116 3.324 -7.594 1.00 68.50 86 GLY A N 1
ATOM 661 C CA . GLY A 1 86 ? 16.128 3.376 -6.537 1.00 68.50 86 GLY A CA 1
ATOM 662 C C . GLY A 1 86 ? 17.430 4.077 -6.833 1.00 68.50 86 GLY A C 1
ATOM 663 O O . GLY A 1 86 ? 18.220 4.328 -5.925 1.00 68.50 86 GLY A O 1
ATOM 664 N N . ASP A 1 87 ? 17.602 4.503 -8.070 1.00 71.44 87 ASP A N 1
ATOM 665 C CA . ASP A 1 87 ? 18.613 5.463 -8.453 1.00 71.44 87 ASP A CA 1
ATOM 666 C C . ASP A 1 87 ? 18.054 6.451 -9.490 1.00 71.44 87 ASP A C 1
ATOM 668 O O . ASP A 1 87 ? 16.844 6.556 -9.713 1.00 71.44 87 ASP A O 1
ATOM 672 N N . TYR A 1 88 ? 18.943 7.227 -10.109 1.00 70.62 88 TYR A N 1
ATOM 673 C CA . TYR A 1 88 ? 18.562 8.224 -11.105 1.00 70.62 88 TYR A CA 1
ATOM 674 C C . TYR A 1 88 ? 18.070 7.608 -12.436 1.00 70.62 88 TYR A C 1
ATOM 676 O O . TYR A 1 88 ? 17.416 8.303 -13.213 1.00 70.62 88 TYR A O 1
ATOM 684 N N . GLY A 1 89 ? 18.367 6.332 -12.715 1.00 80.38 89 GLY A N 1
ATOM 685 C CA . GLY A 1 89 ? 18.037 5.627 -13.960 1.00 80.38 89 GLY A CA 1
ATOM 686 C C . GLY A 1 89 ? 16.826 4.690 -13.870 1.00 80.38 89 GLY A C 1
ATOM 687 O O . GLY A 1 89 ? 16.171 4.459 -14.892 1.00 80.38 89 GLY A O 1
ATOM 688 N N . GLY A 1 90 ? 16.475 4.241 -12.664 1.00 80.81 90 GLY A N 1
ATOM 689 C CA . GLY A 1 90 ? 15.398 3.287 -12.379 1.00 80.81 90 GLY A CA 1
ATOM 690 C C . GLY A 1 90 ? 14.094 3.534 -13.128 1.00 80.81 90 GLY A C 1
ATOM 691 O O . GLY A 1 90 ? 13.572 2.664 -13.831 1.00 80.81 90 GLY A O 1
ATOM 692 N N . HIS A 1 91 ? 13.570 4.751 -13.023 1.00 84.81 91 HIS A N 1
ATOM 693 C CA . HIS A 1 91 ? 12.305 5.125 -13.644 1.00 84.81 91 HIS A CA 1
ATOM 694 C C . HIS A 1 91 ? 12.404 5.119 -15.175 1.00 84.81 91 HIS A C 1
ATOM 696 O O . HIS A 1 91 ? 11.461 4.711 -15.848 1.00 84.81 91 HIS A O 1
ATOM 702 N N . VAL A 1 92 ? 13.555 5.493 -15.746 1.00 88.56 92 VAL A N 1
ATOM 703 C CA . VAL A 1 92 ? 13.787 5.457 -17.198 1.00 88.56 92 VAL A CA 1
ATOM 704 C C . VAL A 1 92 ? 13.755 4.016 -17.702 1.00 88.56 92 VAL A C 1
ATOM 706 O O . VAL A 1 92 ? 13.109 3.733 -18.716 1.00 88.56 92 VAL A O 1
ATOM 709 N N . GLN A 1 93 ? 14.403 3.089 -16.988 1.00 86.31 93 GLN A N 1
ATOM 710 C CA . GLN A 1 93 ? 14.380 1.671 -17.345 1.00 86.31 93 GLN A CA 1
ATOM 711 C C . GLN A 1 93 ? 12.971 1.093 -17.258 1.00 86.31 93 GLN A C 1
ATOM 713 O O . GLN A 1 93 ? 12.517 0.484 -18.232 1.00 86.31 93 GLN A O 1
ATOM 718 N N . ALA A 1 94 ? 12.272 1.339 -16.146 1.00 85.12 94 ALA A N 1
ATOM 719 C CA . ALA A 1 94 ? 10.884 0.935 -15.959 1.00 85.12 94 ALA A CA 1
ATOM 720 C C . ALA A 1 94 ? 10.007 1.446 -17.109 1.00 85.12 94 ALA A C 1
ATOM 722 O O . ALA A 1 94 ? 9.393 0.651 -17.815 1.00 85.12 94 ALA A O 1
ATOM 723 N N . PHE A 1 95 ? 10.026 2.751 -17.392 1.00 90.19 95 PHE A N 1
ATOM 724 C CA . PHE A 1 95 ? 9.220 3.334 -18.466 1.00 90.19 95 PHE A CA 1
ATOM 725 C C . PHE A 1 95 ? 9.563 2.739 -19.833 1.00 90.19 95 PHE A C 1
ATOM 727 O O . PHE A 1 95 ? 8.658 2.385 -20.583 1.00 90.19 95 PHE A O 1
ATOM 734 N N . SER A 1 96 ? 10.848 2.562 -20.160 1.00 89.88 96 SER A N 1
ATOM 735 C CA . SER A 1 96 ? 11.251 2.007 -21.460 1.00 89.88 96 SER A CA 1
ATOM 736 C C . SER A 1 96 ? 10.782 0.561 -21.676 1.00 89.88 96 SER A C 1
ATOM 738 O O . SER A 1 96 ? 10.457 0.180 -22.799 1.00 89.88 96 SER A O 1
ATOM 740 N N . ARG A 1 97 ? 10.723 -0.243 -20.607 1.00 87.19 97 ARG A N 1
ATOM 741 C CA . ARG A 1 97 ? 10.392 -1.676 -20.664 1.00 87.19 97 ARG A CA 1
ATOM 742 C C . ARG A 1 97 ? 8.911 -1.963 -20.431 1.00 87.19 97 ARG A C 1
ATOM 744 O O . ARG A 1 97 ? 8.433 -3.017 -20.838 1.00 87.19 97 ARG A O 1
ATOM 751 N N . CYS A 1 98 ? 8.197 -1.022 -19.823 1.00 87.94 98 CYS A N 1
ATOM 752 C CA . CYS A 1 98 ? 6.787 -1.144 -19.467 1.00 87.94 98 CYS A CA 1
ATOM 753 C C . CYS A 1 98 ? 5.828 -0.435 -20.432 1.00 87.94 98 CYS A C 1
ATOM 755 O O . CYS A 1 98 ? 4.664 -0.246 -20.100 1.00 87.94 98 CYS A O 1
ATOM 757 N N . GLY A 1 99 ? 6.289 -0.042 -21.624 1.00 89.81 99 GLY A N 1
ATOM 758 C CA . GLY A 1 99 ? 5.441 0.621 -22.624 1.00 89.81 99 GLY A CA 1
ATOM 759 C C . GLY A 1 99 ? 5.295 2.137 -22.442 1.00 89.81 99 GLY A C 1
ATOM 760 O O . GLY A 1 99 ? 4.562 2.770 -23.195 1.00 89.81 99 GLY A O 1
ATOM 761 N N . GLY A 1 100 ? 6.033 2.735 -21.506 1.00 91.69 100 GLY A N 1
ATOM 762 C CA . GLY A 1 100 ? 6.092 4.176 -21.263 1.00 91.69 100 GLY A CA 1
ATOM 763 C C . GLY A 1 100 ? 5.695 4.569 -19.840 1.00 91.69 100 GLY A C 1
ATOM 764 O O . GLY A 1 100 ? 5.253 3.748 -19.040 1.00 91.69 100 GLY A O 1
ATOM 765 N N . ALA A 1 101 ? 5.853 5.858 -19.525 1.00 91.75 101 ALA A N 1
ATOM 766 C CA . ALA A 1 101 ? 5.501 6.404 -18.213 1.00 91.75 101 ALA A CA 1
ATOM 767 C C . ALA A 1 101 ? 3.997 6.307 -17.912 1.00 91.75 101 ALA A C 1
ATOM 769 O O . ALA A 1 101 ? 3.633 5.980 -16.788 1.00 91.75 101 ALA A O 1
ATOM 770 N N . GLY A 1 102 ? 3.140 6.529 -18.918 1.00 93.88 102 GLY A N 1
ATOM 771 C CA . GLY A 1 102 ? 1.683 6.476 -18.754 1.00 93.88 102 GLY A CA 1
ATOM 772 C C . GLY A 1 102 ? 1.171 5.090 -18.357 1.00 93.88 102 GLY A C 1
ATOM 773 O O . GLY A 1 102 ? 0.386 4.979 -17.430 1.00 93.88 102 GLY A O 1
ATOM 774 N N . GLU A 1 103 ? 1.685 4.025 -18.978 1.00 91.88 103 GLU A N 1
ATOM 775 C CA . GLU A 1 103 ? 1.301 2.643 -18.643 1.00 91.88 103 GLU A CA 1
ATOM 776 C C . GLU A 1 103 ? 1.704 2.263 -17.207 1.00 91.88 103 GLU A C 1
ATOM 778 O O . GLU A 1 103 ? 0.954 1.611 -16.478 1.00 91.88 103 GLU A O 1
ATOM 783 N N . VAL A 1 104 ? 2.889 2.710 -16.771 1.00 90.31 104 VAL A N 1
ATOM 784 C CA . VAL A 1 104 ? 3.363 2.516 -15.392 1.00 90.31 104 VAL A CA 1
ATOM 785 C C . VAL A 1 104 ? 2.518 3.313 -14.398 1.00 90.31 104 VAL A C 1
ATOM 787 O O . VAL A 1 104 ? 2.128 2.781 -13.358 1.00 90.31 104 VAL A O 1
ATOM 790 N N . GLU A 1 105 ? 2.214 4.572 -14.710 1.00 92.25 105 GLU A N 1
ATOM 791 C CA . GLU A 1 105 ? 1.338 5.417 -13.899 1.00 92.25 105 GLU A CA 1
ATOM 792 C C . GLU A 1 105 ? -0.065 4.824 -13.777 1.00 92.25 105 GLU A C 1
ATOM 794 O O . GLU A 1 105 ? -0.596 4.756 -12.667 1.00 92.25 105 GLU A O 1
ATOM 799 N N . ASP A 1 106 ? -0.648 4.339 -14.872 1.00 93.44 106 ASP A N 1
ATOM 800 C CA . ASP A 1 106 ? -1.975 3.727 -14.881 1.00 93.44 106 ASP A CA 1
ATOM 801 C C . ASP A 1 106 ? -2.011 2.476 -14.002 1.00 93.44 106 ASP A C 1
ATOM 803 O O . ASP A 1 106 ? -2.902 2.333 -13.156 1.00 93.44 106 ASP A O 1
ATOM 807 N N . PHE A 1 107 ? -1.011 1.599 -14.129 1.00 91.62 107 PHE A N 1
ATOM 808 C CA . PHE A 1 107 ? -0.889 0.413 -13.285 1.00 91.62 107 PHE A CA 1
ATOM 809 C C . PHE A 1 107 ? -0.755 0.770 -11.801 1.00 91.62 107 PHE A C 1
ATOM 811 O O . PHE A 1 107 ? -1.533 0.284 -10.977 1.00 91.62 107 PHE A O 1
ATOM 818 N N . LEU A 1 108 ? 0.184 1.650 -11.446 1.00 91.50 108 LEU A N 1
ATOM 819 C CA . LEU A 1 108 ? 0.387 2.067 -10.056 1.00 91.50 108 LEU A CA 1
ATOM 820 C C . LEU A 1 108 ? -0.842 2.794 -9.493 1.00 91.50 108 LEU A C 1
ATOM 822 O O . LEU A 1 108 ? -1.203 2.591 -8.334 1.00 91.50 108 LEU A O 1
ATOM 826 N N . SER A 1 109 ? -1.547 3.571 -10.314 1.00 93.25 109 SER A N 1
ATOM 827 C CA . SER A 1 109 ? -2.813 4.208 -9.942 1.00 93.25 109 SER A CA 1
ATOM 828 C C . SER A 1 109 ? -3.930 3.193 -9.697 1.00 93.25 109 SER A C 1
ATOM 830 O O . SER A 1 109 ? -4.806 3.428 -8.861 1.00 93.25 109 SER A O 1
ATOM 832 N N . LEU A 1 110 ? -3.959 2.071 -10.424 1.00 93.94 110 LEU A N 1
ATOM 833 C CA . LEU A 1 110 ? -4.899 0.976 -10.160 1.00 93.94 110 LEU A CA 1
ATOM 834 C C . LEU A 1 110 ? -4.552 0.263 -8.852 1.00 93.94 110 LEU A C 1
ATOM 836 O O . LEU A 1 110 ? -5.442 0.029 -8.035 1.00 93.94 110 LEU A O 1
ATOM 840 N N . VAL A 1 111 ? -3.268 -0.020 -8.623 1.00 93.06 111 VAL A N 1
ATOM 841 C CA . VAL A 1 111 ? -2.778 -0.627 -7.379 1.00 93.06 111 VAL A CA 1
ATOM 842 C C . VAL A 1 111 ? -3.120 0.253 -6.172 1.00 93.06 111 VAL A C 1
ATOM 844 O O . VAL A 1 111 ? -3.667 -0.251 -5.191 1.00 93.06 111 VAL A O 1
ATOM 847 N N . ALA A 1 112 ? -2.887 1.562 -6.255 1.00 93.62 112 ALA A N 1
ATOM 848 C CA . ALA A 1 112 ? -3.202 2.505 -5.185 1.00 93.62 112 ALA A CA 1
ATOM 849 C C . ALA A 1 112 ? -4.708 2.571 -4.885 1.00 93.62 112 ALA A C 1
ATOM 851 O O . ALA A 1 112 ? -5.119 2.544 -3.723 1.00 93.62 112 ALA A O 1
ATOM 852 N N . ARG A 1 113 ? -5.547 2.600 -5.933 1.00 96.44 113 ARG A N 1
ATOM 853 C CA . ARG A 1 113 ? -7.011 2.543 -5.791 1.00 96.44 113 ARG A CA 1
ATOM 854 C C . ARG A 1 113 ? -7.459 1.250 -5.115 1.00 96.44 113 ARG A C 1
ATOM 856 O O . ARG A 1 113 ? -8.212 1.315 -4.150 1.00 96.44 113 ARG A O 1
ATOM 863 N N . ALA A 1 114 ? -6.936 0.103 -5.545 1.00 96.56 114 ALA A N 1
ATOM 864 C CA . ALA A 1 114 ? -7.232 -1.186 -4.923 1.00 96.56 114 ALA A CA 1
ATOM 865 C C . ALA A 1 114 ? -6.787 -1.242 -3.448 1.00 96.56 114 ALA A C 1
ATOM 867 O O . ALA A 1 114 ? -7.486 -1.812 -2.610 1.00 96.56 114 ALA A O 1
ATOM 868 N N . GLY A 1 115 ? -5.655 -0.619 -3.107 1.00 96.62 115 GLY A N 1
ATOM 869 C CA . GLY A 1 115 ? -5.194 -0.479 -1.724 1.00 96.62 115 GLY A CA 1
ATOM 870 C C . GLY A 1 115 ? -6.151 0.356 -0.875 1.00 96.62 115 GLY A C 1
ATOM 871 O O . GLY A 1 115 ? -6.510 -0.040 0.235 1.00 96.62 115 GLY A O 1
ATOM 872 N N . MET A 1 116 ? -6.636 1.476 -1.412 1.00 98.06 116 MET A N 1
ATOM 873 C CA . MET A 1 116 ? -7.635 2.302 -0.735 1.00 98.06 116 MET A CA 1
ATOM 874 C C . MET A 1 116 ? -8.974 1.565 -0.575 1.00 98.06 116 MET A C 1
ATOM 876 O O . MET A 1 116 ? -9.565 1.590 0.505 1.00 98.06 116 MET A O 1
ATOM 880 N N . ASP A 1 117 ? -9.429 0.847 -1.603 1.00 98.56 117 ASP A N 1
ATOM 881 C CA . ASP A 1 117 ? -10.634 0.017 -1.530 1.00 98.56 117 ASP A CA 1
ATOM 882 C C . ASP A 1 117 ? -10.509 -1.060 -0.445 1.00 98.56 117 ASP A C 1
ATOM 884 O O . ASP A 1 117 ? -11.449 -1.261 0.331 1.00 98.56 117 ASP A O 1
ATOM 888 N N . LEU A 1 118 ? -9.336 -1.696 -0.323 1.00 98.44 118 LEU A N 1
ATOM 889 C CA . LEU A 1 118 ? -9.037 -2.631 0.761 1.00 98.44 118 LEU A CA 1
ATOM 890 C C . LEU A 1 118 ? -9.164 -1.942 2.126 1.00 98.44 118 LEU A C 1
ATOM 892 O O . LEU A 1 118 ? -9.904 -2.430 2.978 1.00 98.44 118 LEU A O 1
ATOM 896 N N . VAL A 1 119 ? -8.517 -0.791 2.330 1.00 98.56 119 VAL A N 1
ATOM 897 C CA . VAL A 1 119 ? -8.594 -0.011 3.583 1.00 98.56 119 VAL A CA 1
ATOM 898 C C . VAL A 1 119 ? -10.047 0.293 3.962 1.00 98.56 119 VAL A C 1
ATOM 900 O O . VAL A 1 119 ? -10.451 0.058 5.103 1.00 98.56 119 VAL A O 1
ATOM 903 N N . LEU A 1 120 ? -10.865 0.760 3.013 1.00 98.75 120 LEU A N 1
ATOM 904 C CA . LEU A 1 120 ? -12.276 1.076 3.261 1.00 98.75 120 LEU A CA 1
ATOM 905 C C . LEU A 1 120 ? -13.117 -0.173 3.540 1.00 98.75 120 LEU A C 1
ATOM 907 O O . LEU A 1 120 ? -13.972 -0.159 4.430 1.00 98.75 120 LEU A O 1
ATOM 911 N N . ALA A 1 121 ? -12.896 -1.259 2.798 1.00 98.62 121 ALA A N 1
ATOM 912 C CA . ALA A 1 121 ? -13.590 -2.524 3.015 1.00 98.62 121 ALA A CA 1
ATOM 913 C C . ALA A 1 121 ? -13.292 -3.077 4.415 1.00 98.62 121 ALA A C 1
ATOM 915 O O . ALA A 1 121 ? -14.206 -3.477 5.142 1.00 98.62 121 ALA A O 1
ATOM 916 N N . ARG A 1 122 ? -12.023 -3.024 4.827 1.00 98.38 122 ARG A N 1
ATOM 917 C CA . ARG A 1 122 ? -11.566 -3.457 6.147 1.00 98.38 122 ARG A CA 1
ATOM 918 C C . ARG A 1 122 ? -12.075 -2.570 7.279 1.00 98.38 122 ARG A C 1
ATOM 920 O O . ARG A 1 122 ? -12.507 -3.093 8.303 1.00 98.38 122 ARG A O 1
ATOM 927 N N . ALA A 1 123 ? -12.150 -1.254 7.088 1.00 98.50 123 ALA A N 1
ATOM 928 C CA . ALA A 1 123 ? -12.790 -0.360 8.056 1.00 98.50 123 ALA A CA 1
ATOM 929 C C . ALA A 1 123 ? -14.248 -0.765 8.341 1.00 98.50 123 ALA A C 1
ATOM 931 O O . ALA A 1 123 ? -14.676 -0.828 9.497 1.00 98.50 123 ALA A O 1
ATOM 932 N N . ARG A 1 124 ? -15.002 -1.094 7.286 1.00 98.50 124 ARG A N 1
ATOM 933 C CA . ARG A 1 124 ? -16.422 -1.460 7.381 1.00 98.50 124 ARG A CA 1
ATOM 934 C C . ARG A 1 124 ? -16.645 -2.842 7.996 1.00 98.50 124 ARG A C 1
ATOM 936 O O . ARG A 1 124 ? -17.593 -3.003 8.761 1.00 98.50 124 ARG A O 1
ATOM 943 N N . ALA A 1 125 ? -15.802 -3.818 7.656 1.00 97.75 125 ALA A N 1
ATOM 944 C CA . ALA A 1 125 ? -16.014 -5.227 8.000 1.00 97.75 125 ALA A CA 1
ATOM 945 C C . ALA A 1 125 ? -15.192 -5.726 9.199 1.00 97.75 125 ALA A C 1
ATOM 947 O O . ALA A 1 125 ? -15.601 -6.682 9.855 1.00 97.75 125 ALA A O 1
ATOM 948 N N . GLY A 1 126 ? -14.041 -5.113 9.478 1.00 96.62 126 GLY A N 1
ATOM 949 C CA . GLY A 1 126 ? -13.107 -5.589 10.493 1.00 96.62 126 GLY A CA 1
ATOM 950 C C . GLY A 1 126 ? -13.674 -5.519 11.910 1.00 96.62 126 GLY A C 1
ATOM 951 O O . GLY A 1 126 ? -14.581 -4.740 12.217 1.00 96.62 126 GLY A O 1
ATOM 952 N N . THR A 1 127 ? -13.104 -6.317 12.806 1.00 96.69 127 THR A N 1
ATOM 953 C CA . THR A 1 127 ? -13.494 -6.368 14.226 1.00 96.69 127 THR A CA 1
ATOM 954 C C . THR A 1 127 ? -12.355 -6.006 15.174 1.00 96.69 127 THR A C 1
ATOM 956 O O . THR A 1 127 ? -12.613 -5.770 16.352 1.00 96.69 127 THR A O 1
ATOM 959 N N . ALA A 1 128 ? -11.122 -5.897 14.670 1.00 98.06 128 ALA A N 1
ATOM 960 C CA . ALA A 1 128 ? -9.936 -5.562 15.451 1.00 98.06 128 ALA A CA 1
ATOM 961 C C . ALA A 1 128 ? -10.070 -4.208 16.172 1.00 98.06 128 ALA A C 1
ATOM 963 O O . ALA A 1 128 ? -10.608 -3.238 15.635 1.00 98.06 128 ALA A O 1
ATOM 964 N N . SER A 1 129 ? -9.570 -4.107 17.399 1.00 97.62 129 SER A N 1
ATOM 965 C CA . SER A 1 129 ? -9.501 -2.832 18.128 1.00 97.62 129 SER A CA 1
ATOM 966 C C . SER A 1 129 ? -8.266 -2.018 17.753 1.00 97.62 129 SER A C 1
ATOM 968 O O . SER A 1 129 ? -8.263 -0.804 17.946 1.00 97.62 129 SER A O 1
ATOM 970 N N . THR A 1 130 ? -7.245 -2.669 17.197 1.00 98.00 130 THR A N 1
ATOM 971 C CA . THR A 1 130 ? -6.006 -2.043 16.736 1.00 98.00 130 THR A CA 1
ATOM 972 C C . THR A 1 130 ? -5.785 -2.375 15.270 1.00 98.00 130 THR A C 1
ATOM 974 O O . THR A 1 130 ? -5.862 -3.533 14.872 1.00 98.00 130 THR A O 1
ATOM 977 N N . VAL A 1 131 ? -5.486 -1.363 14.464 1.00 98.38 131 VAL A N 1
ATOM 978 C CA . VAL A 1 131 ? -5.209 -1.515 13.036 1.00 98.38 131 VAL A CA 1
ATOM 979 C C . VAL A 1 131 ? -3.871 -0.866 12.735 1.00 98.38 131 VAL A C 1
ATOM 981 O O . VAL A 1 131 ? -3.664 0.303 13.050 1.00 98.38 131 VAL A O 1
ATOM 984 N N . VAL A 1 132 ? -2.962 -1.621 12.131 1.00 98.00 132 VAL A N 1
ATOM 985 C CA . VAL A 1 132 ? -1.691 -1.115 11.618 1.00 98.00 132 VAL A CA 1
ATOM 986 C C . VAL A 1 132 ? -1.820 -0.973 10.110 1.00 98.00 132 VAL A C 1
ATOM 988 O O . VAL A 1 132 ? -1.994 -1.966 9.409 1.00 98.00 132 VAL A O 1
ATOM 991 N N . ILE A 1 133 ? -1.714 0.250 9.605 1.00 97.94 133 ILE A N 1
ATOM 992 C CA . ILE A 1 133 ? -1.644 0.523 8.172 1.00 97.94 133 ILE A CA 1
ATOM 993 C C . ILE A 1 133 ? -0.180 0.756 7.815 1.00 97.94 133 ILE A C 1
ATOM 995 O O . ILE A 1 133 ? 0.446 1.691 8.313 1.00 97.94 133 ILE A O 1
ATOM 999 N N . ILE A 1 134 ? 0.374 -0.117 6.980 1.00 95.75 134 ILE A N 1
ATOM 1000 C CA . ILE A 1 134 ? 1.756 -0.048 6.507 1.00 95.75 134 ILE A CA 1
ATOM 1001 C C . ILE A 1 134 ? 1.737 0.491 5.080 1.00 95.75 134 ILE A C 1
ATOM 1003 O O . ILE A 1 134 ? 0.976 -0.011 4.257 1.00 95.75 134 ILE A O 1
ATOM 1007 N N . GLN A 1 135 ? 2.565 1.487 4.783 1.00 93.38 135 GLN A N 1
ATOM 1008 C CA . GLN A 1 135 ? 2.719 2.042 3.434 1.00 93.38 135 GLN A CA 1
ATOM 1009 C C . GLN A 1 135 ? 4.131 2.634 3.246 1.00 93.38 135 GLN A C 1
ATOM 1011 O O . GLN A 1 135 ? 4.897 2.652 4.203 1.00 93.38 135 GLN A O 1
ATOM 1016 N N . HIS A 1 136 ? 4.540 3.048 2.044 1.00 89.56 136 HIS A N 1
ATOM 1017 C CA . HIS A 1 136 ? 5.940 3.436 1.818 1.00 89.56 136 HIS A CA 1
ATOM 1018 C C . HIS A 1 136 ? 6.274 4.893 2.204 1.00 89.56 136 HIS A C 1
ATOM 1020 O O . HIS A 1 136 ? 7.261 5.108 2.901 1.00 89.56 136 HIS A O 1
ATOM 1026 N N . TYR A 1 137 ? 5.458 5.880 1.823 1.00 89.06 137 TYR A N 1
ATOM 1027 C CA . TYR A 1 137 ? 5.785 7.316 1.864 1.00 89.06 137 TYR A CA 1
ATOM 1028 C C . TYR A 1 137 ? 5.272 8.084 3.088 1.00 89.06 137 TYR A C 1
ATOM 1030 O O . TYR A 1 137 ? 4.093 7.997 3.418 1.00 89.06 137 TYR A O 1
ATOM 1038 N N . PRO A 1 138 ? 6.065 8.958 3.722 1.00 89.56 138 PRO A N 1
ATOM 1039 C CA . PRO A 1 138 ? 5.579 9.870 4.751 1.00 89.56 138 PRO A CA 1
ATOM 1040 C C . PRO A 1 138 ? 4.325 10.646 4.317 1.00 89.56 138 PRO A C 1
ATOM 1042 O O . PRO A 1 138 ? 4.235 11.142 3.199 1.00 89.56 138 PRO A O 1
ATOM 1045 N N . GLY A 1 139 ? 3.338 10.752 5.210 1.00 89.31 139 GLY A N 1
ATOM 1046 C CA . GLY A 1 139 ? 2.107 11.517 4.961 1.00 89.31 139 GLY A CA 1
ATOM 1047 C C . GLY A 1 139 ? 1.037 10.816 4.113 1.00 89.31 139 GLY A C 1
ATOM 1048 O O . GLY A 1 139 ? -0.083 11.309 4.044 1.00 89.31 139 GLY A O 1
ATOM 1049 N N . ALA A 1 140 ? 1.319 9.644 3.544 1.00 92.25 140 ALA A N 1
ATOM 1050 C CA . ALA A 1 140 ? 0.378 8.907 2.697 1.00 92.25 140 ALA A CA 1
ATOM 1051 C C . ALA A 1 140 ? -0.550 7.938 3.451 1.00 92.25 140 ALA A C 1
ATOM 1053 O O . ALA A 1 140 ? -1.223 7.114 2.833 1.00 92.25 140 ALA A O 1
ATOM 1054 N N . CYS A 1 141 ? -0.576 7.979 4.786 1.00 95.06 141 CYS A N 1
ATOM 1055 C CA . CYS A 1 141 ? -1.411 7.056 5.544 1.00 95.06 141 CYS A CA 1
ATOM 1056 C C . CYS A 1 141 ? -2.902 7.437 5.465 1.00 95.06 141 CYS A C 1
ATOM 1058 O O . CYS A 1 141 ? -3.261 8.516 5.944 1.00 95.06 141 CYS A O 1
ATOM 1060 N N . PRO A 1 142 ? -3.795 6.541 5.003 1.00 97.19 142 PRO A N 1
ATOM 1061 C CA . PRO A 1 142 ? -5.225 6.819 4.853 1.00 97.19 142 PRO A CA 1
ATOM 1062 C C . PRO A 1 142 ? -6.003 6.665 6.175 1.00 97.19 142 PRO A C 1
ATOM 1064 O O . PRO A 1 142 ? -7.047 6.008 6.257 1.00 97.19 142 PRO A O 1
ATOM 1067 N N . ARG A 1 143 ? -5.460 7.208 7.273 1.00 97.19 143 ARG A N 1
ATOM 1068 C CA . ARG A 1 143 ? -6.051 7.075 8.614 1.00 97.19 143 ARG A CA 1
ATOM 1069 C C . ARG A 1 143 ? -7.428 7.731 8.683 1.00 97.19 143 ARG A C 1
ATOM 1071 O O . ARG A 1 143 ? -8.339 7.164 9.284 1.00 97.19 143 ARG A O 1
ATOM 1078 N N . ALA A 1 144 ? -7.566 8.933 8.128 1.00 97.44 144 ALA A N 1
ATOM 1079 C CA . ALA A 1 144 ? -8.814 9.690 8.179 1.00 97.44 144 ALA A CA 1
ATOM 1080 C C . ALA A 1 144 ? -9.929 8.965 7.415 1.00 97.44 144 ALA A C 1
ATOM 1082 O O . ALA A 1 144 ? -11.043 8.833 7.918 1.00 97.44 144 ALA A O 1
ATOM 1083 N N . GLU A 1 145 ? -9.601 8.428 6.247 1.00 98.56 145 GLU A N 1
ATOM 1084 C CA . GLU A 1 145 ? -10.485 7.649 5.394 1.00 98.56 145 GLU A CA 1
ATOM 1085 C C . GLU A 1 145 ? -10.912 6.351 6.086 1.00 98.56 145 GLU A C 1
ATOM 1087 O O . GLU A 1 145 ? -12.104 6.040 6.129 1.00 98.56 145 GLU A O 1
ATOM 1092 N N . PHE A 1 146 ? -9.964 5.627 6.698 1.00 98.56 146 PHE A N 1
ATOM 1093 C CA . PHE A 1 146 ? -10.266 4.427 7.477 1.00 98.56 146 PHE A CA 1
ATOM 1094 C C . PHE A 1 146 ? -11.226 4.741 8.632 1.00 98.56 146 PHE A C 1
ATOM 1096 O O . PHE A 1 146 ? -12.270 4.104 8.767 1.00 98.56 146 PHE A O 1
ATOM 1103 N N . LEU A 1 147 ? -10.908 5.748 9.455 1.00 98.00 147 LEU A N 1
ATOM 1104 C CA . LEU A 1 147 ? -11.734 6.132 10.603 1.00 98.00 147 LEU A CA 1
ATOM 1105 C C . LEU A 1 147 ? -13.122 6.633 10.177 1.00 98.00 147 LEU A C 1
ATOM 1107 O O . LEU A 1 147 ? -14.111 6.308 10.834 1.00 98.00 147 LEU A O 1
ATOM 1111 N N . GLY A 1 148 ? -13.209 7.380 9.073 1.00 98.38 148 GLY A N 1
ATOM 1112 C CA . GLY A 1 148 ? -14.466 7.879 8.514 1.00 98.38 148 GLY A CA 1
ATOM 1113 C C . GLY A 1 148 ? -15.369 6.780 7.947 1.00 98.38 148 GLY A C 1
ATOM 1114 O O . GLY A 1 148 ? -16.589 6.932 7.942 1.00 98.38 148 GLY A O 1
ATOM 1115 N N . ALA A 1 149 ? -14.796 5.653 7.516 1.00 98.56 149 ALA A N 1
ATOM 1116 C CA . ALA A 1 149 ? -15.537 4.504 7.000 1.00 98.56 149 ALA A CA 1
ATOM 1117 C C . ALA A 1 149 ? -15.973 3.497 8.080 1.00 98.56 149 ALA A C 1
ATOM 1119 O O . ALA A 1 149 ? -16.682 2.537 7.761 1.00 98.56 149 ALA A O 1
ATOM 1120 N N . LEU A 1 150 ? -15.578 3.696 9.344 1.00 98.69 150 LEU A N 1
ATOM 1121 C CA . LEU A 1 150 ? -15.975 2.820 10.446 1.00 98.69 150 LEU A CA 1
ATOM 1122 C C . LEU A 1 150 ? -17.498 2.846 10.667 1.00 98.69 150 LEU A C 1
ATOM 1124 O O . LEU A 1 150 ? -18.107 3.924 10.687 1.00 98.69 150 LEU A O 1
ATOM 1128 N N . PRO A 1 151 ? -18.122 1.685 10.949 1.00 98.19 151 PRO A N 1
ATOM 1129 C CA . PRO A 1 151 ? -19.521 1.648 11.351 1.00 98.19 151 PRO A CA 1
ATOM 1130 C C . PRO A 1 151 ? -19.718 2.397 12.684 1.00 98.19 151 PRO A C 1
ATOM 1132 O O . PRO A 1 151 ? -18.822 2.355 13.537 1.00 98.19 151 PRO A O 1
ATOM 1135 N N . PRO A 1 152 ? -20.894 3.012 12.935 1.00 98.06 152 PRO A N 1
ATOM 1136 C CA . PRO A 1 152 ? -21.132 3.833 14.129 1.00 98.06 152 PRO A CA 1
ATOM 1137 C C . PRO A 1 152 ? -20.767 3.144 15.451 1.00 98.06 152 PRO A C 1
ATOM 1139 O O . PRO A 1 152 ? -20.203 3.761 16.349 1.00 98.06 152 PRO A O 1
ATOM 1142 N N . ALA A 1 153 ? -21.003 1.833 15.557 1.00 97.50 153 ALA A N 1
ATOM 1143 C CA . ALA A 1 153 ? -20.692 1.051 16.753 1.00 97.50 153 ALA A CA 1
ATOM 1144 C C . ALA A 1 153 ? -19.186 0.964 17.089 1.00 97.50 153 ALA A C 1
ATOM 1146 O O . ALA A 1 153 ? -18.846 0.651 18.236 1.00 97.50 153 ALA A O 1
ATOM 1147 N N . ARG A 1 154 ? -18.298 1.220 16.117 1.00 97.50 154 ARG A N 1
ATOM 1148 C CA . ARG A 1 154 ? -16.830 1.155 16.249 1.00 97.50 154 ARG A CA 1
ATOM 1149 C C . ARG A 1 154 ? -16.154 2.529 16.274 1.00 97.50 154 ARG A C 1
ATOM 1151 O O . ARG A 1 154 ? -14.979 2.607 16.634 1.00 97.50 154 ARG A O 1
ATOM 1158 N N . GLN A 1 155 ? -16.860 3.605 15.929 1.00 96.31 155 GLN A N 1
ATOM 1159 C CA . GLN A 1 155 ? -16.294 4.956 15.938 1.00 96.31 155 GLN A CA 1
ATOM 1160 C C . GLN A 1 155 ? -15.775 5.324 17.338 1.00 96.31 155 GLN A C 1
ATOM 1162 O O . GLN A 1 155 ? -16.429 5.069 18.349 1.00 96.31 155 GLN A O 1
ATOM 1167 N N . GLY A 1 156 ? -14.552 5.859 17.401 1.00 94.50 156 GLY A N 1
ATOM 1168 C CA . GLY A 1 156 ? -13.862 6.191 18.655 1.00 94.50 156 GLY A CA 1
ATOM 1169 C C . GLY A 1 156 ? -13.323 4.996 19.459 1.00 94.50 156 GLY A C 1
ATOM 1170 O O . GLY A 1 156 ? -12.729 5.207 20.515 1.00 94.50 156 GLY A O 1
ATOM 1171 N N . LYS A 1 157 ? -13.504 3.752 18.989 1.00 95.69 157 LYS A N 1
ATOM 1172 C CA . LYS A 1 157 ? -13.035 2.531 19.678 1.00 95.69 157 LYS A CA 1
ATOM 1173 C C . LYS A 1 157 ? -11.826 1.869 19.021 1.00 95.69 157 LYS A C 1
ATOM 1175 O O . LYS A 1 157 ? -11.213 1.005 19.639 1.00 95.69 157 LYS A O 1
ATOM 1180 N N . VAL A 1 158 ? -11.511 2.242 17.783 1.00 97.12 158 VAL A N 1
ATOM 1181 C CA . VAL A 1 158 ? -10.410 1.660 17.009 1.00 97.12 158 VAL A CA 1
ATOM 1182 C C . VAL A 1 158 ? -9.188 2.567 17.086 1.00 97.12 158 VAL A C 1
ATOM 1184 O O . VAL A 1 158 ? -9.294 3.772 16.860 1.00 97.12 158 VAL A O 1
ATOM 1187 N N . HIS A 1 159 ? -8.032 1.986 17.388 1.00 96.62 159 HIS A N 1
ATOM 1188 C CA . HIS A 1 159 ? -6.741 2.659 17.346 1.00 96.62 159 HIS A CA 1
ATOM 1189 C C . HIS A 1 159 ? -6.035 2.344 16.024 1.00 96.62 159 HIS A C 1
ATOM 1191 O O . HIS A 1 159 ? -5.873 1.175 15.677 1.00 96.62 159 HIS A O 1
ATOM 1197 N N . VAL A 1 160 ? -5.625 3.379 15.287 1.00 97.75 160 VAL A N 1
ATOM 1198 C CA . VAL A 1 160 ? -4.960 3.234 13.984 1.00 97.75 160 VAL A CA 1
ATOM 1199 C C . VAL A 1 160 ? -3.514 3.707 14.080 1.00 97.75 160 VAL A C 1
ATOM 1201 O O . VAL A 1 160 ? -3.253 4.905 14.235 1.00 97.75 160 VAL A O 1
ATOM 1204 N N . VAL A 1 161 ? -2.588 2.765 13.928 1.00 97.81 161 VAL A N 1
ATOM 1205 C CA . VAL A 1 161 ? -1.148 3.008 13.823 1.00 97.81 161 VAL A CA 1
ATOM 1206 C C . VAL A 1 161 ? -0.769 3.031 12.349 1.00 97.81 161 VAL A C 1
ATOM 1208 O O . VAL A 1 161 ? -1.082 2.106 11.610 1.00 97.81 161 VAL A O 1
ATOM 1211 N N . CYS A 1 162 ? -0.077 4.072 11.915 1.00 97.38 162 CYS A N 1
ATOM 1212 C CA . CYS A 1 162 ? 0.510 4.154 10.590 1.00 97.38 162 CYS A CA 1
ATOM 1213 C C . CYS A 1 162 ? 1.996 3.844 10.704 1.00 97.38 162 CYS A C 1
ATOM 1215 O O . CYS A 1 162 ? 2.694 4.464 11.502 1.00 97.38 162 CYS A O 1
ATOM 1217 N N . ALA A 1 163 ? 2.485 2.907 9.904 1.00 95.31 163 ALA A N 1
ATOM 1218 C CA . ALA A 1 163 ? 3.907 2.635 9.770 1.00 95.31 163 ALA A CA 1
ATOM 1219 C C . ALA A 1 163 ? 4.333 2.919 8.333 1.00 95.31 163 ALA A C 1
ATOM 1221 O O . ALA A 1 163 ? 3.664 2.495 7.390 1.00 95.31 163 ALA A O 1
ATOM 1222 N N . TYR A 1 164 ? 5.430 3.647 8.162 1.00 92.62 164 TYR A N 1
ATOM 1223 C CA . TYR A 1 164 ? 5.938 3.977 6.837 1.00 92.62 164 TYR A CA 1
ATOM 1224 C C . TYR A 1 164 ? 7.450 4.033 6.760 1.00 92.62 164 TYR A C 1
ATOM 1226 O O . TYR A 1 164 ? 8.123 3.940 7.783 1.00 92.62 164 TYR A O 1
ATOM 1234 N N . GLY A 1 165 ? 7.982 4.083 5.545 1.00 87.56 165 GLY A N 1
ATOM 1235 C CA . GLY A 1 165 ? 9.411 4.079 5.263 1.00 87.56 165 GLY A CA 1
ATOM 1236 C C . GLY A 1 165 ? 9.812 5.314 4.472 1.00 87.56 165 GLY A C 1
ATOM 1237 O O . GLY A 1 165 ? 9.502 6.430 4.889 1.00 87.56 165 GLY A O 1
ATOM 1238 N N . HIS A 1 166 ? 10.492 5.077 3.347 1.00 85.50 166 HIS A N 1
ATOM 1239 C CA . HIS A 1 166 ? 11.093 6.067 2.449 1.00 85.50 166 HIS A CA 1
ATOM 1240 C C . HIS A 1 166 ? 12.264 6.835 3.071 1.00 85.50 166 HIS A C 1
ATOM 1242 O O . HIS A 1 166 ? 13.376 6.771 2.561 1.00 85.50 166 HIS A O 1
ATOM 1248 N N . ASP A 1 167 ? 12.063 7.474 4.223 1.00 86.50 167 ASP A N 1
ATOM 1249 C CA . ASP A 1 167 ? 13.155 8.115 4.949 1.00 86.50 167 ASP A CA 1
ATOM 1250 C C . ASP A 1 167 ? 13.973 7.053 5.696 1.00 86.50 167 ASP A C 1
ATOM 1252 O O . ASP A 1 167 ? 13.434 6.269 6.481 1.00 86.50 167 ASP A O 1
ATOM 1256 N N . HIS A 1 168 ? 15.294 7.035 5.501 1.00 84.56 168 HIS A N 1
ATOM 1257 C CA . HIS A 1 168 ? 16.204 6.044 6.100 1.00 84.56 168 HIS A CA 1
ATOM 1258 C C . HIS A 1 168 ? 16.509 6.330 7.579 1.00 84.56 168 HIS A C 1
ATOM 1260 O O . HIS A 1 168 ? 17.661 6.379 8.010 1.00 84.56 168 HIS A O 1
ATOM 1266 N N . ALA A 1 169 ? 15.468 6.538 8.375 1.00 87.69 169 ALA A N 1
ATOM 1267 C CA . ALA A 1 169 ? 15.545 6.768 9.806 1.00 87.69 169 ALA A CA 1
ATOM 1268 C C . ALA A 1 169 ? 14.503 5.919 10.540 1.00 87.69 169 ALA A C 1
ATOM 1270 O O . ALA A 1 169 ? 13.590 5.371 9.929 1.00 87.69 169 ALA A O 1
ATOM 1271 N N . GLN A 1 170 ? 14.657 5.818 11.862 1.00 90.25 170 GLN A N 1
ATOM 1272 C CA . GLN A 1 170 ? 13.673 5.213 12.758 1.00 90.25 170 GLN A CA 1
ATOM 1273 C C . GLN A 1 170 ? 13.202 6.265 13.755 1.00 90.25 170 GLN A C 1
ATOM 1275 O O . GLN A 1 170 ? 14.020 6.827 14.488 1.00 90.25 170 GLN A O 1
ATOM 1280 N N . SER A 1 171 ? 11.901 6.544 13.809 1.00 94.44 171 SER A N 1
ATOM 1281 C CA . SER A 1 171 ? 11.367 7.503 14.777 1.00 94.44 171 SER A CA 1
ATOM 1282 C C . SER A 1 171 ? 9.872 7.326 15.036 1.00 94.44 171 SER A C 1
ATOM 1284 O O . SER A 1 171 ? 9.134 6.721 14.260 1.00 94.44 171 SER A O 1
ATOM 1286 N N . CYS A 1 172 ? 9.424 7.890 16.157 1.00 95.88 172 CYS A N 1
ATOM 1287 C CA . CYS A 1 172 ? 8.014 8.174 16.366 1.00 95.88 172 CYS A CA 1
ATOM 1288 C C . CYS A 1 172 ? 7.710 9.561 15.791 1.00 95.88 172 CYS A C 1
ATOM 1290 O O . CYS A 1 172 ? 8.051 10.568 16.413 1.00 95.88 172 CYS A O 1
ATOM 1292 N N . ALA A 1 173 ? 7.108 9.603 14.608 1.00 94.50 173 ALA A N 1
ATOM 1293 C CA . ALA A 1 173 ? 6.832 10.833 13.873 1.00 94.50 173 ALA A CA 1
ATOM 1294 C C . ALA A 1 173 ? 5.538 11.525 14.331 1.00 94.50 173 ALA A C 1
ATOM 1296 O O . ALA A 1 173 ? 5.365 12.724 14.124 1.00 94.50 173 ALA A O 1
ATOM 1297 N N . GLY A 1 174 ? 4.643 10.784 14.985 1.00 94.62 174 GLY A N 1
ATOM 1298 C CA . GLY A 1 174 ? 3.350 11.280 15.441 1.00 94.62 174 GLY A CA 1
ATOM 1299 C C . GLY A 1 174 ? 2.833 10.493 16.636 1.00 94.62 174 GLY A C 1
ATOM 1300 O O . GLY A 1 174 ? 3.113 9.300 16.794 1.00 94.62 174 GLY A O 1
ATOM 1301 N N . ARG A 1 175 ? 2.102 11.187 17.510 1.00 95.56 175 ARG A N 1
ATOM 1302 C CA . ARG A 1 175 ? 1.483 10.613 18.705 1.00 95.56 175 ARG A CA 1
ATOM 1303 C C . ARG A 1 175 ? -0.016 10.867 18.710 1.00 95.56 175 ARG A C 1
ATOM 1305 O O . ARG A 1 175 ? -0.469 11.919 18.264 1.00 95.56 175 ARG A O 1
ATOM 1312 N N . ASP A 1 176 ? -0.766 9.926 19.270 1.00 91.88 176 ASP A N 1
ATOM 1313 C CA . ASP A 1 176 ? -2.198 10.079 19.489 1.00 91.88 176 ASP A CA 1
ATOM 1314 C C . ASP A 1 176 ? -2.511 10.975 20.704 1.00 91.88 176 ASP A C 1
ATOM 1316 O O . ASP A 1 176 ? -1.626 11.440 21.429 1.00 91.88 176 ASP A O 1
ATOM 1320 N N . ALA A 1 177 ? -3.803 11.188 20.969 1.00 89.25 177 ALA A N 1
ATOM 1321 C CA . ALA A 1 177 ? -4.275 11.986 22.103 1.00 89.25 177 ALA A CA 1
ATOM 1322 C C . ALA A 1 177 ? -3.879 11.420 23.485 1.00 89.25 177 ALA A C 1
ATOM 1324 O O . ALA A 1 177 ? -3.998 12.118 24.490 1.00 89.25 177 ALA A O 1
ATOM 1325 N N . ARG A 1 178 ? -3.424 10.163 23.556 1.00 89.12 178 ARG A N 1
ATOM 1326 C CA . ARG A 1 178 ? -2.934 9.504 24.776 1.00 89.12 178 ARG A CA 1
ATOM 1327 C C . ARG A 1 178 ? -1.407 9.560 24.880 1.00 89.12 178 ARG A C 1
ATOM 1329 O O . ARG A 1 178 ? -0.838 8.997 25.811 1.00 89.12 178 ARG A O 1
ATOM 1336 N N . GLY A 1 179 ? -0.739 10.216 23.931 1.00 93.75 179 GLY A N 1
ATOM 1337 C CA . GLY A 1 179 ? 0.713 10.288 23.845 1.00 93.75 179 GLY A CA 1
ATOM 1338 C C . GLY A 1 179 ? 1.367 8.997 23.344 1.00 93.75 179 GLY A C 1
ATOM 1339 O O . GLY A 1 179 ? 2.593 8.892 23.404 1.00 93.75 179 GLY A O 1
ATOM 1340 N N . GLN A 1 180 ? 0.602 8.019 22.854 1.00 93.81 180 GLN A N 1
ATOM 1341 C CA . GLN A 1 180 ? 1.134 6.784 22.275 1.00 93.81 180 GLN A CA 1
ATOM 1342 C C . GLN A 1 180 ? 1.602 7.036 20.846 1.00 93.81 180 GLN A C 1
ATOM 1344 O O . GLN A 1 180 ? 1.045 7.885 20.157 1.00 93.81 180 GLN A O 1
ATOM 1349 N N . CYS A 1 181 ? 2.633 6.323 20.393 1.00 95.31 181 CYS A N 1
ATOM 1350 C CA . CYS A 1 181 ? 3.109 6.498 19.027 1.00 95.31 181 CYS A CA 1
ATOM 1351 C C . CYS A 1 181 ? 2.069 5.988 18.024 1.00 95.31 181 CYS A C 1
ATOM 1353 O O . CYS A 1 181 ? 1.757 4.800 18.023 1.00 95.31 181 CYS A O 1
ATOM 1355 N N . SER A 1 182 ? 1.546 6.883 17.188 1.00 96.12 182 SER A N 1
ATOM 1356 C CA . SER A 1 182 ? 0.554 6.568 16.158 1.00 96.12 182 SER A CA 1
ATOM 1357 C C . SER A 1 182 ? 1.160 6.537 14.768 1.00 96.12 182 SER A C 1
ATOM 1359 O O . SER A 1 182 ? 0.607 5.878 13.896 1.00 96.12 182 SER A O 1
ATOM 1361 N N . ASP A 1 183 ? 2.274 7.231 14.551 1.00 96.88 183 ASP A N 1
ATOM 1362 C CA . ASP A 1 183 ? 2.942 7.336 13.258 1.00 96.88 183 ASP A CA 1
ATOM 1363 C C . ASP A 1 183 ? 4.403 6.937 13.430 1.00 96.88 183 ASP A C 1
ATOM 1365 O O . ASP A 1 183 ? 5.176 7.607 14.119 1.00 96.88 183 ASP A O 1
ATOM 1369 N N . ILE A 1 184 ? 4.756 5.801 12.844 1.00 95.88 184 ILE A N 1
ATOM 1370 C CA . ILE A 1 184 ? 6.049 5.150 12.996 1.00 95.88 184 ILE A CA 1
ATOM 1371 C C . ILE A 1 184 ? 6.802 5.296 11.679 1.00 95.88 184 ILE A C 1
ATOM 1373 O O . ILE A 1 184 ? 6.428 4.685 10.676 1.00 95.88 184 ILE A O 1
ATOM 1377 N N . LEU A 1 185 ? 7.891 6.061 11.701 1.00 92.94 185 LEU A N 1
ATOM 1378 C CA . LEU A 1 185 ? 8.880 6.013 10.638 1.00 92.94 185 LEU A CA 1
ATOM 1379 C C . LEU A 1 185 ? 9.785 4.802 10.889 1.00 92.94 185 LEU A C 1
ATOM 1381 O O . LEU A 1 185 ? 10.411 4.688 11.944 1.00 92.94 185 LEU A O 1
ATOM 1385 N N . SER A 1 186 ? 9.794 3.894 9.920 1.00 88.81 186 SER A N 1
ATOM 1386 C CA . SER A 1 186 ? 10.386 2.557 9.977 1.00 88.81 186 SER A CA 1
ATOM 1387 C C . SER A 1 186 ? 11.402 2.283 8.847 1.00 88.81 186 SER A C 1
ATOM 1389 O O . SER A 1 186 ? 11.766 1.130 8.609 1.00 88.81 186 SER A O 1
ATOM 1391 N N . GLY A 1 187 ? 11.864 3.320 8.134 1.00 82.31 187 GLY A N 1
ATOM 1392 C CA . GLY A 1 187 ? 12.711 3.183 6.941 1.00 82.31 187 GLY A CA 1
ATOM 1393 C C . GLY A 1 187 ? 14.197 2.921 7.214 1.00 82.31 187 GLY A C 1
ATOM 1394 O O . GLY A 1 187 ? 14.936 2.574 6.298 1.00 82.31 187 GLY A O 1
ATOM 1395 N N . GLY A 1 188 ? 14.656 2.980 8.467 1.00 70.94 188 GLY A N 1
ATOM 1396 C CA . GLY A 1 188 ? 16.042 2.668 8.855 1.00 70.94 188 GLY A CA 1
ATOM 1397 C C . GLY A 1 188 ? 16.418 1.176 8.821 1.00 70.94 188 GLY A C 1
ATOM 1398 O O . GLY A 1 188 ? 17.368 0.772 9.485 1.00 70.94 188 GLY A O 1
ATOM 1399 N N . GLY A 1 189 ? 15.664 0.338 8.106 1.00 65.31 189 GLY A N 1
ATOM 1400 C CA . GLY A 1 189 ? 15.857 -1.116 8.042 1.00 65.31 189 GLY A CA 1
ATOM 1401 C C . GLY A 1 189 ? 16.998 -1.594 7.133 1.00 65.31 189 GLY A C 1
ATOM 1402 O O . GLY A 1 189 ? 17.231 -2.798 7.069 1.00 65.31 189 GLY A O 1
ATOM 1403 N N . GLY A 1 190 ? 17.691 -0.685 6.434 1.00 57.03 190 GLY A N 1
ATOM 1404 C CA . GLY A 1 190 ? 18.823 -1.016 5.554 1.00 57.03 190 GLY A CA 1
ATOM 1405 C C . GLY A 1 190 ? 18.430 -1.659 4.217 1.00 57.03 190 GLY A C 1
ATOM 1406 O O . GLY A 1 190 ? 19.197 -2.455 3.685 1.00 57.03 190 GLY A O 1
ATOM 1407 N N . GLY A 1 191 ? 17.222 -1.370 3.712 1.00 52.94 191 GLY A N 1
ATOM 1408 C CA . GLY A 1 191 ? 16.733 -1.857 2.412 1.00 52.94 191 GLY A CA 1
ATOM 1409 C C . GLY A 1 191 ? 17.251 -1.062 1.209 1.00 52.94 191 GLY A C 1
ATOM 1410 O O . GLY A 1 191 ? 17.446 -1.644 0.147 1.00 52.94 191 GLY A O 1
ATOM 1411 N N . CYS A 1 192 ? 17.546 0.222 1.413 1.00 55.88 192 CYS A N 1
ATOM 1412 C CA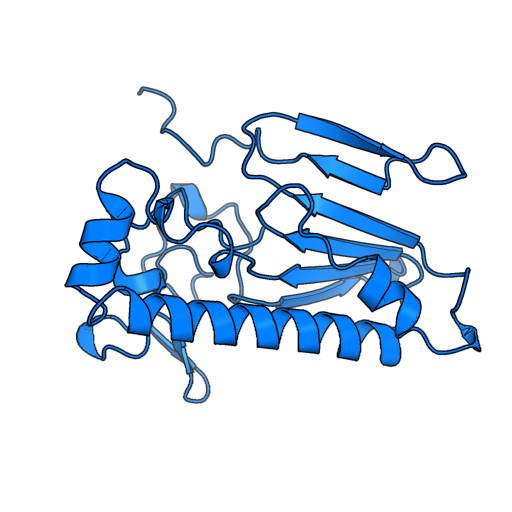 . CYS A 1 192 ? 18.118 1.100 0.404 1.00 55.88 192 CYS A CA 1
ATOM 1413 C C . CYS A 1 192 ? 19.622 1.242 0.621 1.00 55.88 192 CYS A C 1
ATOM 1415 O O . CYS A 1 192 ? 20.063 1.461 1.755 1.00 55.88 192 CYS A O 1
ATOM 1417 N N . CYS A 1 193 ? 20.372 1.150 -0.480 1.00 55.22 193 CYS A N 1
ATOM 1418 C CA . CYS A 1 193 ? 21.831 1.152 -0.540 1.00 55.22 193 CYS A CA 1
ATOM 1419 C C . CYS A 1 193 ? 22.428 -0.042 0.215 1.00 55.22 193 CYS A C 1
ATOM 1421 O O . CYS A 1 193 ? 22.375 -0.119 1.441 1.00 55.22 193 CYS A O 1
ATOM 1423 N N . ALA A 1 194 ? 23.019 -0.987 -0.524 1.00 42.12 194 ALA A N 1
ATOM 1424 C CA . ALA A 1 194 ? 23.754 -2.098 0.072 1.00 42.12 194 ALA A CA 1
ATOM 1425 C C . ALA A 1 194 ? 24.649 -1.589 1.221 1.00 42.12 194 ALA A C 1
ATOM 1427 O O . ALA A 1 194 ? 25.300 -0.551 1.047 1.00 42.12 194 ALA A O 1
ATOM 1428 N N . PRO A 1 195 ? 24.751 -2.287 2.372 1.00 33.00 195 PRO A N 1
ATOM 1429 C CA . PRO A 1 195 ? 25.934 -2.092 3.186 1.00 33.00 195 PRO A CA 1
ATOM 1430 C C . PRO A 1 195 ? 27.106 -2.357 2.245 1.00 33.00 195 PRO A C 1
ATOM 1432 O O . PRO A 1 195 ? 27.152 -3.403 1.594 1.00 33.00 195 PRO A O 1
ATOM 1435 N N . SER A 1 196 ? 27.988 -1.371 2.099 1.00 32.69 196 SER A N 1
ATOM 1436 C CA . SER A 1 196 ? 29.270 -1.569 1.438 1.00 32.69 196 SER A CA 1
ATOM 1437 C C . SER A 1 196 ? 29.867 -2.863 1.982 1.00 32.69 196 SER A C 1
ATOM 1439 O O . SER A 1 196 ? 30.103 -2.957 3.192 1.00 32.69 196 SER A O 1
ATOM 1441 N N . ILE A 1 197 ? 30.013 -3.858 1.110 1.00 32.28 197 ILE A N 1
ATOM 1442 C CA . ILE A 1 197 ? 30.802 -5.053 1.403 1.00 32.28 197 ILE A CA 1
ATOM 1443 C C . ILE A 1 197 ? 32.270 -4.639 1.428 1.00 32.28 197 ILE A C 1
ATOM 1445 O O . ILE A 1 197 ? 32.662 -3.870 0.519 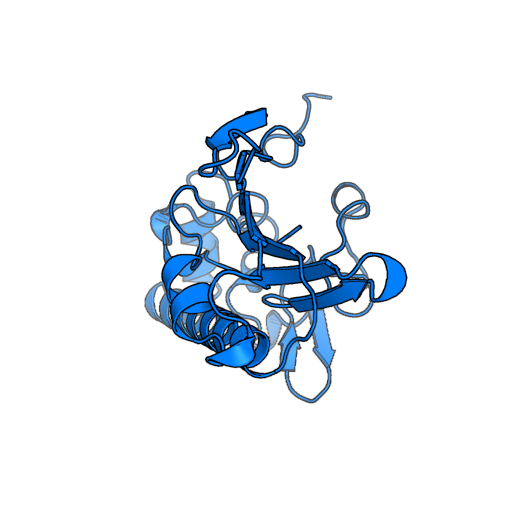1.00 32.28 197 ILE A O 1
#

InterPro domains:
  IPR029052 Metallo-dependent phosphatase-like [G3DSA:3.60.21.10] (1-195)
  IPR029052 Metallo-dependent phosphatase-like [SSF56300] (1-191)